Protein AF-A0A1A7WG17-F1 (afdb_monomer_lite)

Organism: NCBI:txid60296

Secondary structure (DSSP, 8-state):
--HHHHHTTTB-SSEETTTTEE--SHHHHHHHHHSHHHHHHHHHHHHHHHHTTS--SS----GGGSEEGGGTEE-SSHHHHHHHHTSHHHHHHHHHHT-S-------------------------------------------------TT-TTTEETTTTEE-SSHHHHHHHHTSHHHHHHHHHHHHHHHTTGGGSSS---

Radius of gyration: 30.62 Å; chains: 1; bounding box: 71×85×81 Å

Foldseek 3Di:
DDLCVVCVPCQDPQAHVLVRDGQPDPVSSVCQCPDPVNVVSSVVSSVVVVVVPDDDDDDDDQPPQQADPLVRDGHPDSVVSVCVCVDPVVVVSVVVVPPDDDDDDDDDDDDDDDDDDDDDDDDDDDDDDDDDDDDDDDDDDDDDPDDPPCVDLQAADPLVGDGDPGSVVSVCVCPDPVNVVSVVVVVVVVVVVVPPPDPDDD

Sequence (202 aa):
RSDEELLKGLLTDDYCHVCSSVLIFESHRLSHYGGKKHNQKVRMYLETARAEKTPKSQMMSSSKNRFCELCNMVFNSDVVAKSHYEGKVHAKHLRKQSRHPPAKDTEVHASSSLTQNPEKSGQKSTQESDEELQMHTTAASASTSSELNLKDPNKYCYLCTVSFTDPMTALQHYNGRKHQKKQARQELLNELGDDEQLDDSL

InterPro domains:
  IPR003604 Matrin/U1-C-like, C2H2-type zinc finger [SM00451] (11-45)
  IPR003604 Matrin/U1-C-like, C2H2-type zinc finger [SM00451] (63-97)
  IPR003604 Matrin/U1-C-like, C2H2-type zinc finger [SM00451] (152-186)
  IPR013087 Zinc finger C2H2-type [PF12874] (15-38)
  IPR013087 Zinc finger C2H2-type [PF12874] (67-90)
  IPR013087 Zinc finger C2H2-type [PF12874] (155-179)
  IPR036236 Zinc finger C2H2 superfamily [SSF57667] (5-46)
  IPR036236 Zinc finger C2H2 superfamily [SSF57667] (64-97)
  IPR036236 Zinc finger C2H2 superfamily [SSF57667] (141-190)
  IPR051868 Zinc finger protein 346 and matrin-type protein 4 [PTHR46144] (4-196)

Structure (mmCIF, N/CA/C/O backbone):
data_AF-A0A1A7WG17-F1
#
_entry.id   AF-A0A1A7WG17-F1
#
loop_
_atom_site.group_PDB
_atom_site.id
_atom_site.type_symbol
_atom_site.label_atom_id
_atom_site.label_alt_id
_atom_site.label_comp_id
_atom_site.label_asym_id
_atom_site.label_entity_id
_atom_site.label_seq_id
_atom_site.pdbx_PDB_ins_code
_atom_site.Cartn_x
_atom_site.Cartn_y
_atom_site.Cartn_z
_atom_site.occupancy
_atom_site.B_iso_or_equiv
_atom_site.auth_seq_id
_atom_site.auth_comp_id
_atom_site.auth_asym_id
_atom_site.auth_atom_id
_atom_site.pdbx_PDB_model_num
ATOM 1 N N . ARG A 1 1 ? -9.751 -5.437 30.543 1.00 60.19 1 ARG A N 1
ATOM 2 C CA . ARG A 1 1 ? -9.866 -6.298 29.343 1.00 60.19 1 ARG A CA 1
ATOM 3 C C . ARG A 1 1 ? -8.470 -6.776 29.004 1.00 60.19 1 ARG A C 1
ATOM 5 O O . ARG A 1 1 ? -7.582 -5.930 28.990 1.00 60.19 1 ARG A O 1
ATOM 12 N N . SER A 1 2 ? -8.274 -8.082 28.837 1.00 81.44 2 SER A N 1
ATOM 13 C CA . SER A 1 2 ? -6.976 -8.647 28.437 1.00 81.44 2 SER A CA 1
ATOM 14 C C . SER A 1 2 ? -6.725 -8.386 26.947 1.00 81.44 2 SER A C 1
ATOM 16 O O . SER A 1 2 ? -7.683 -8.213 26.192 1.00 81.44 2 SER A O 1
ATOM 18 N N . ASP A 1 3 ? -5.466 -8.388 26.509 1.00 82.25 3 ASP A N 1
ATOM 19 C CA . ASP A 1 3 ? -5.126 -8.311 25.078 1.00 82.25 3 ASP A CA 1
ATOM 20 C C . ASP A 1 3 ? -5.660 -9.525 24.299 1.00 82.25 3 ASP A C 1
ATOM 22 O O . ASP A 1 3 ? -6.017 -9.416 23.130 1.00 82.25 3 ASP A O 1
ATOM 26 N N . GLU A 1 4 ? -5.810 -10.664 24.972 1.00 81.88 4 GLU A N 1
ATOM 27 C CA . GLU A 1 4 ? -6.423 -11.875 24.421 1.00 81.88 4 GLU A CA 1
ATOM 28 C C . GLU A 1 4 ? -7.900 -11.654 24.039 1.00 81.88 4 GLU A C 1
ATOM 30 O O . GLU A 1 4 ? -8.344 -12.074 22.974 1.00 81.88 4 GLU A O 1
ATOM 35 N N . GLU A 1 5 ? -8.647 -10.887 24.844 1.00 84.94 5 GLU A N 1
ATOM 36 C CA . GLU A 1 5 ? -10.042 -10.500 24.564 1.00 84.94 5 GLU A CA 1
ATOM 37 C C . GLU A 1 5 ? -10.143 -9.557 23.349 1.00 84.94 5 GLU A C 1
ATOM 39 O O . GLU A 1 5 ? -11.177 -9.507 22.688 1.00 84.94 5 GLU A O 1
ATOM 44 N N . LEU A 1 6 ? -9.072 -8.810 23.053 1.00 84.12 6 LEU A N 1
ATOM 45 C CA . LEU A 1 6 ? -8.970 -7.928 21.887 1.00 84.12 6 LEU A CA 1
ATOM 46 C C . LEU A 1 6 ? -8.580 -8.662 20.599 1.00 84.12 6 LEU A C 1
ATOM 48 O O . LEU A 1 6 ? -8.910 -8.176 19.522 1.00 84.12 6 LEU A O 1
ATOM 52 N N . LEU A 1 7 ? -7.871 -9.789 20.698 1.00 87.00 7 LEU A N 1
ATOM 53 C CA . LEU A 1 7 ? -7.420 -10.587 19.549 1.00 87.00 7 LEU A CA 1
ATOM 54 C C . LEU A 1 7 ? -8.351 -11.763 19.226 1.00 87.00 7 LEU A C 1
ATOM 56 O O . LEU A 1 7 ? -8.302 -12.297 18.114 1.00 87.00 7 LEU A O 1
ATOM 60 N N . LYS A 1 8 ? -9.217 -12.155 20.167 1.00 85.75 8 LYS A N 1
ATOM 61 C CA . LYS A 1 8 ? -10.196 -13.231 19.993 1.00 85.75 8 LYS A CA 1
ATOM 62 C C . LYS A 1 8 ? -11.078 -12.985 18.763 1.00 85.75 8 LYS A C 1
ATOM 64 O O . LYS A 1 8 ? -11.759 -11.970 18.669 1.00 85.75 8 LYS A O 1
ATOM 69 N N . GLY A 1 9 ? -11.079 -13.941 17.833 1.00 86.06 9 GLY A N 1
ATOM 70 C CA . GLY A 1 9 ? -11.835 -13.859 16.578 1.00 86.06 9 GLY A CA 1
ATOM 71 C C . GLY A 1 9 ? -11.179 -13.021 15.472 1.00 86.06 9 GLY A C 1
ATOM 72 O O . GLY A 1 9 ? -11.725 -12.955 14.380 1.00 86.06 9 GLY A O 1
ATOM 73 N N . LEU A 1 10 ? -10.013 -12.406 15.711 1.00 90.94 10 LEU A N 1
ATOM 74 C CA . LEU A 1 10 ? -9.233 -11.719 14.668 1.00 90.94 10 LEU A CA 1
ATOM 75 C C . LEU A 1 10 ? -8.111 -12.586 14.084 1.00 90.94 10 LEU A C 1
ATOM 77 O O . LEU A 1 10 ? -7.592 -12.291 13.004 1.00 90.94 10 LEU A O 1
ATOM 81 N N . LEU A 1 11 ? -7.701 -13.614 14.820 1.00 93.94 11 LEU A N 1
ATOM 82 C CA . LEU A 1 11 ? -6.743 -14.631 14.410 1.00 93.94 11 LEU A CA 1
ATOM 83 C C . LEU A 1 11 ? -7.505 -15.963 14.418 1.00 93.94 11 LEU A C 1
ATOM 85 O O . LEU A 1 11 ? -7.816 -16.470 15.497 1.00 93.94 11 LEU A O 1
ATOM 89 N N . THR A 1 12 ? -7.875 -16.470 13.241 1.00 94.06 12 THR A N 1
ATOM 90 C CA . THR A 1 12 ? -8.598 -17.737 13.062 1.00 94.06 12 THR A CA 1
ATOM 91 C C . THR A 1 12 ? -7.764 -18.736 12.265 1.00 94.06 12 THR A C 1
ATOM 93 O O . THR A 1 12 ? -6.770 -18.398 11.624 1.00 94.06 12 THR A O 1
ATOM 96 N N . ASP A 1 13 ? -8.177 -19.997 12.295 1.00 93.25 13 ASP A N 1
ATOM 97 C CA . ASP A 1 13 ? -7.468 -21.100 11.649 1.00 93.25 13 ASP A CA 1
ATOM 98 C C . ASP A 1 13 ? -7.312 -20.955 10.125 1.00 93.25 13 ASP A C 1
ATOM 100 O O . ASP A 1 13 ? -6.380 -21.529 9.558 1.00 93.25 13 ASP A O 1
ATOM 104 N N . ASP A 1 14 ? -8.200 -20.185 9.499 1.00 94.56 14 ASP A N 1
ATOM 105 C CA . ASP A 1 14 ? -8.370 -19.969 8.062 1.00 94.56 14 ASP A CA 1
ATOM 106 C C . ASP A 1 14 ? -8.109 -18.513 7.620 1.00 94.56 14 ASP A C 1
ATOM 108 O O . ASP A 1 14 ? -7.869 -18.255 6.435 1.00 94.56 14 ASP A O 1
ATOM 112 N N . TYR A 1 15 ? -8.126 -17.543 8.543 1.00 95.81 15 TYR A N 1
ATOM 113 C CA . TYR A 1 15 ? -7.994 -16.124 8.217 1.00 95.81 15 TYR A CA 1
ATOM 114 C C . TYR A 1 15 ? -7.338 -15.293 9.331 1.00 95.81 15 TYR A C 1
ATOM 116 O O . TYR A 1 15 ? -7.596 -15.416 10.526 1.00 95.81 15 TYR A O 1
ATOM 124 N N . CYS A 1 16 ? -6.488 -14.348 8.937 1.00 96.38 16 CYS A N 1
ATOM 125 C CA . CYS A 1 16 ? -5.970 -13.325 9.836 1.00 96.38 16 CYS A CA 1
ATOM 126 C C . CYS A 1 16 ? -6.601 -11.973 9.501 1.00 96.38 16 CYS A C 1
ATOM 128 O O . CYS A 1 16 ? -6.183 -11.324 8.543 1.00 96.38 16 CYS A O 1
ATOM 130 N N . HIS A 1 17 ? -7.541 -11.499 10.321 1.00 95.25 17 HIS A N 1
ATOM 131 C CA . HIS A 1 17 ? -8.163 -10.179 10.164 1.00 95.25 17 HIS A CA 1
ATOM 132 C C . HIS A 1 17 ? -7.167 -9.034 10.382 1.00 95.25 17 HIS A C 1
ATOM 134 O O . HIS A 1 17 ? -7.212 -8.045 9.653 1.00 95.25 17 HIS A O 1
ATOM 140 N N . VAL A 1 18 ? -6.211 -9.190 11.309 1.00 94.12 18 VAL A N 1
ATOM 141 C CA . VAL A 1 18 ? -5.138 -8.200 11.537 1.00 94.12 18 VAL A CA 1
ATOM 142 C C . VAL A 1 18 ? -4.293 -8.007 10.274 1.00 94.12 18 VAL A C 1
ATOM 144 O O . VAL A 1 18 ? -3.984 -6.874 9.902 1.00 94.12 18 VAL A O 1
ATOM 147 N N . CYS A 1 19 ? -3.930 -9.086 9.577 1.00 94.50 19 CYS A N 1
ATOM 148 C CA . CYS A 1 19 ? -3.151 -9.023 8.337 1.00 94.50 19 CYS A CA 1
ATOM 149 C C . CYS A 1 19 ? -4.000 -8.867 7.068 1.00 94.50 19 CYS A C 1
ATOM 151 O O . CYS A 1 19 ? -3.455 -8.423 6.060 1.00 94.50 19 CYS A O 1
ATOM 153 N N . SER A 1 20 ? -5.302 -9.147 7.147 1.00 95.19 20 SER A N 1
ATOM 154 C CA . SER A 1 20 ? -6.234 -9.299 6.023 1.00 95.19 20 SER A CA 1
ATOM 155 C C . SER A 1 20 ? -5.762 -10.382 5.043 1.00 95.19 20 SER A C 1
ATOM 157 O O . SER A 1 20 ? -5.591 -10.137 3.851 1.00 95.19 20 SER A O 1
ATOM 159 N N . SER A 1 21 ? -5.452 -11.574 5.565 1.00 93.38 21 SER A N 1
ATOM 160 C CA . SER A 1 21 ? -4.787 -12.655 4.819 1.00 93.38 21 SER A CA 1
ATOM 161 C C . SER A 1 21 ? -5.460 -14.006 5.052 1.00 93.38 21 SER A C 1
ATOM 163 O O . SER A 1 21 ? -5.669 -14.386 6.201 1.00 93.38 21 SER A O 1
ATOM 165 N N . VAL A 1 22 ? -5.735 -14.741 3.971 1.00 96.00 22 VAL A N 1
ATOM 166 C CA . VAL A 1 22 ? -6.241 -16.125 4.015 1.00 96.00 22 VAL A CA 1
ATOM 167 C C . VAL A 1 22 ? -5.097 -17.087 4.345 1.00 96.00 22 VAL A C 1
ATOM 169 O O . VAL A 1 22 ? -4.010 -16.998 3.765 1.00 96.00 22 VAL A O 1
ATOM 172 N N . LEU A 1 23 ? -5.340 -18.013 5.269 1.00 95.75 23 LEU A N 1
ATOM 173 C CA . LEU A 1 23 ? -4.385 -19.000 5.764 1.00 95.75 23 LEU A CA 1
ATOM 174 C C . LEU A 1 23 ? -4.801 -20.393 5.273 1.00 95.75 23 LEU A C 1
ATOM 176 O O . LEU A 1 23 ? -5.514 -21.128 5.938 1.00 95.75 23 LEU A O 1
ATOM 180 N N . ILE A 1 24 ? -4.357 -20.733 4.060 1.00 91.88 24 ILE A N 1
ATOM 181 C CA . ILE A 1 24 ? -4.801 -21.932 3.322 1.00 91.88 24 ILE A CA 1
ATOM 182 C C . ILE A 1 24 ? -4.297 -23.247 3.952 1.00 91.88 24 ILE A C 1
ATOM 184 O O . ILE A 1 24 ? -4.957 -24.276 3.851 1.00 91.88 24 ILE A O 1
ATOM 188 N N . PHE A 1 25 ? -3.127 -23.225 4.600 1.00 94.50 25 PHE A N 1
ATOM 189 C CA . PHE A 1 25 ? -2.476 -24.408 5.168 1.00 94.50 25 PHE A CA 1
ATOM 190 C C . PHE A 1 25 ? -1.940 -24.124 6.570 1.00 94.50 25 PHE A C 1
ATOM 192 O O . PHE A 1 25 ? -1.481 -23.015 6.853 1.00 94.50 25 PHE A O 1
ATOM 199 N N . GLU A 1 26 ? -1.897 -25.151 7.420 1.00 94.56 26 GLU A N 1
ATOM 200 C CA . GLU A 1 26 ? -1.380 -25.045 8.787 1.00 94.56 26 GLU A CA 1
ATOM 201 C C . GLU A 1 26 ? 0.085 -24.576 8.844 1.00 94.56 26 GLU A C 1
ATOM 203 O O . GLU A 1 26 ? 0.428 -23.716 9.653 1.00 94.56 26 GLU A O 1
ATOM 208 N N . SER A 1 27 ? 0.945 -25.045 7.938 1.00 95.31 27 SER A N 1
ATOM 209 C CA . SER A 1 27 ? 2.338 -24.584 7.844 1.00 95.31 27 SER A CA 1
ATOM 210 C C . SER A 1 27 ? 2.440 -23.080 7.542 1.00 95.31 27 SER A C 1
ATOM 212 O O . SER A 1 27 ? 3.241 -22.371 8.157 1.00 95.31 27 SER A O 1
ATOM 214 N N . HIS A 1 28 ? 1.584 -22.566 6.651 1.00 92.94 28 HIS A N 1
ATOM 215 C CA . HIS A 1 28 ? 1.480 -21.134 6.365 1.00 92.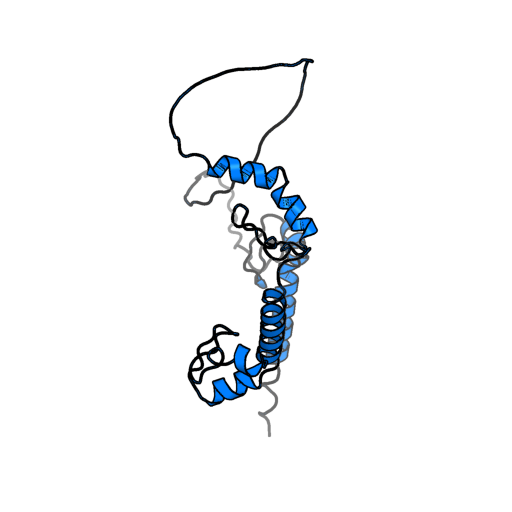94 28 HIS A CA 1
ATOM 216 C C . HIS A 1 28 ? 0.940 -20.367 7.581 1.00 92.94 28 HIS A C 1
ATOM 218 O O . HIS A 1 28 ? 1.516 -19.342 7.939 1.00 92.94 28 HIS A O 1
ATOM 224 N N . ARG A 1 29 ? -0.093 -20.878 8.262 1.00 96.31 29 ARG A N 1
ATOM 225 C CA . ARG A 1 29 ? -0.648 -20.304 9.502 1.00 96.31 29 ARG A CA 1
ATOM 226 C C . ARG A 1 29 ? 0.400 -20.172 10.609 1.00 96.31 29 ARG A C 1
ATOM 228 O O . ARG A 1 29 ? 0.570 -19.085 11.161 1.00 96.31 29 ARG A O 1
ATOM 235 N N . LEU A 1 30 ? 1.131 -21.246 10.905 1.00 95.56 30 LEU A N 1
ATOM 236 C CA . LEU A 1 30 ? 2.164 -21.269 11.946 1.00 95.56 30 LEU A CA 1
ATOM 237 C C . LEU A 1 30 ? 3.304 -20.289 11.625 1.00 95.56 30 LEU A C 1
ATOM 239 O O . LEU A 1 30 ? 3.688 -19.485 12.477 1.00 95.56 30 LEU A O 1
ATOM 243 N N . SER A 1 31 ? 3.784 -20.286 10.377 1.00 96.56 31 SER A N 1
ATOM 244 C CA . SER A 1 31 ? 4.797 -19.332 9.900 1.00 96.56 31 SER A CA 1
ATOM 245 C C . SER A 1 31 ? 4.298 -17.878 9.939 1.00 96.56 31 SER A C 1
ATOM 247 O O . SER A 1 31 ? 5.036 -16.967 10.324 1.00 96.56 31 SER A O 1
ATOM 249 N N . HIS A 1 32 ? 3.022 -17.647 9.612 1.00 97.12 32 HIS A N 1
ATOM 250 C CA . HIS A 1 32 ? 2.394 -16.330 9.666 1.00 97.12 32 HIS A CA 1
ATOM 251 C C . HIS A 1 32 ? 2.320 -15.802 11.104 1.00 97.12 32 HIS A C 1
ATOM 253 O O . HIS A 1 32 ? 2.818 -14.706 11.367 1.00 97.12 32 HIS A O 1
ATOM 259 N N . TYR A 1 33 ? 1.746 -16.565 12.040 1.00 96.06 33 TYR A N 1
ATOM 260 C CA . TYR A 1 33 ? 1.558 -16.125 13.428 1.00 96.06 33 TYR A CA 1
ATOM 261 C C . TYR A 1 33 ? 2.868 -16.050 14.226 1.00 96.06 33 TYR A C 1
ATOM 263 O O . TYR A 1 33 ? 3.061 -15.101 14.989 1.00 96.06 33 TYR A O 1
ATOM 271 N N . GLY A 1 34 ? 3.829 -16.944 13.971 1.00 94.94 34 GLY A N 1
ATOM 272 C CA . GLY A 1 34 ? 5.201 -16.808 14.482 1.00 94.94 34 GLY A CA 1
ATOM 273 C C . GLY A 1 34 ? 6.005 -15.672 13.824 1.00 94.94 34 GLY A C 1
ATOM 274 O O . GLY A 1 34 ? 7.070 -15.286 14.309 1.00 94.94 34 GLY A O 1
ATOM 275 N N . GLY A 1 35 ? 5.518 -15.104 12.718 1.00 96.25 35 GLY A N 1
ATOM 276 C CA . GLY A 1 35 ? 6.249 -14.143 11.902 1.00 96.25 35 GLY A CA 1
ATOM 277 C C . GLY A 1 35 ? 6.400 -12.761 12.548 1.00 96.25 35 GLY A C 1
ATOM 278 O O . GLY A 1 35 ? 5.429 -12.141 12.991 1.00 96.25 35 GLY A O 1
ATOM 279 N N . LYS A 1 36 ? 7.617 -12.197 12.505 1.00 96.38 36 LYS A N 1
ATOM 280 C CA . LYS A 1 36 ? 7.927 -10.844 13.029 1.00 96.38 36 LYS A CA 1
ATOM 281 C C . LYS A 1 36 ? 7.006 -9.748 12.460 1.00 96.38 36 LYS A C 1
ATOM 283 O O . LYS A 1 36 ? 6.622 -8.832 13.181 1.00 96.38 36 LYS A O 1
ATOM 288 N N . LYS A 1 37 ? 6.610 -9.863 11.182 1.00 95.31 37 LYS A N 1
ATOM 289 C CA . LYS A 1 37 ? 5.690 -8.927 10.502 1.00 95.31 37 LYS A CA 1
ATOM 290 C C . LYS A 1 37 ? 4.280 -8.948 11.108 1.00 95.31 37 LYS A C 1
ATOM 292 O O . LYS A 1 37 ? 3.726 -7.887 11.381 1.00 95.31 37 LYS A O 1
ATOM 297 N N . HIS A 1 38 ? 3.726 -10.140 11.342 1.00 96.88 38 HIS A N 1
ATOM 298 C CA . HIS A 1 38 ? 2.423 -10.307 11.988 1.00 96.88 38 HIS A CA 1
ATOM 299 C C . HIS A 1 38 ? 2.460 -9.758 13.419 1.00 96.88 38 HIS A C 1
ATOM 301 O O . HIS A 1 38 ? 1.636 -8.921 13.779 1.00 96.88 38 HIS A O 1
ATOM 307 N N . ASN A 1 39 ? 3.487 -10.130 14.190 1.00 95.50 39 ASN A N 1
ATOM 308 C CA . ASN A 1 39 ? 3.692 -9.657 15.560 1.00 95.50 39 ASN A CA 1
ATOM 309 C C . ASN A 1 39 ? 3.754 -8.119 15.653 1.00 95.50 39 ASN A C 1
ATOM 311 O O . ASN A 1 39 ? 3.107 -7.529 16.517 1.00 95.50 39 ASN A O 1
ATOM 315 N N . GLN A 1 40 ? 4.453 -7.442 14.733 1.00 96.19 40 GLN A N 1
ATOM 316 C CA . GLN A 1 40 ? 4.450 -5.974 14.680 1.00 96.19 40 GLN A CA 1
ATOM 317 C C . GLN A 1 40 ? 3.049 -5.402 14.394 1.00 96.19 40 GLN A C 1
ATOM 319 O O . GLN A 1 40 ? 2.649 -4.413 15.012 1.00 96.19 40 GLN A O 1
ATOM 324 N N . LYS A 1 41 ? 2.283 -6.024 13.488 1.00 94.06 41 LYS A N 1
ATOM 325 C CA . LYS A 1 41 ? 0.926 -5.573 13.136 1.00 94.06 41 LYS A CA 1
ATOM 326 C C . LYS A 1 41 ? -0.064 -5.779 14.292 1.00 94.06 41 LYS A C 1
ATOM 328 O O . LYS A 1 41 ? -0.870 -4.891 14.555 1.00 94.06 41 LYS A O 1
ATOM 333 N N . VAL A 1 42 ? 0.060 -6.881 15.039 1.00 94.75 42 VAL A N 1
ATOM 334 C CA . VAL A 1 42 ? -0.695 -7.151 16.279 1.00 94.75 42 VAL A CA 1
ATOM 335 C C . VAL A 1 42 ? -0.415 -6.099 17.353 1.00 94.75 42 VAL A C 1
ATOM 337 O O . VAL A 1 42 ? -1.358 -5.570 17.937 1.00 94.75 42 VAL A O 1
ATOM 340 N N . ARG A 1 43 ? 0.855 -5.727 17.579 1.00 94.19 43 ARG A N 1
ATOM 341 C CA . ARG A 1 43 ? 1.214 -4.671 18.549 1.00 94.19 43 ARG A CA 1
ATOM 342 C C . ARG A 1 43 ? 0.540 -3.338 18.211 1.00 94.19 43 ARG A C 1
ATOM 344 O O . ARG A 1 43 ? -0.068 -2.728 19.085 1.00 94.19 43 ARG A O 1
ATOM 351 N N . MET A 1 44 ? 0.574 -2.935 16.939 1.00 92.31 44 MET A N 1
ATOM 352 C CA . MET A 1 44 ? -0.055 -1.691 16.470 1.00 92.31 44 MET A CA 1
ATOM 353 C C . MET A 1 44 ? -1.588 -1.730 16.555 1.00 92.31 44 MET A C 1
ATOM 355 O O . MET A 1 44 ? -2.223 -0.722 16.876 1.00 92.31 44 MET A O 1
ATOM 359 N N . TYR A 1 45 ? -2.192 -2.897 16.311 1.00 92.00 45 TYR A N 1
ATOM 360 C CA . TYR A 1 45 ? -3.628 -3.100 16.491 1.00 92.00 45 TYR A CA 1
ATOM 361 C C . TYR A 1 45 ? -4.042 -2.939 17.962 1.00 92.00 45 TYR A C 1
ATOM 363 O O . TYR A 1 45 ? -4.958 -2.172 18.258 1.00 92.00 45 TYR A O 1
ATOM 371 N N . LEU A 1 46 ? -3.335 -3.597 18.890 1.00 90.44 46 LEU A N 1
ATOM 372 C CA . LEU A 1 46 ? -3.601 -3.505 20.330 1.00 90.44 46 LEU A CA 1
ATOM 373 C C . LEU A 1 46 ? -3.436 -2.079 20.869 1.00 90.44 46 LEU A C 1
ATOM 375 O O . LEU A 1 46 ? -4.267 -1.620 21.650 1.00 90.44 46 LEU A O 1
ATOM 379 N N . GLU A 1 47 ? -2.396 -1.363 20.441 1.00 89.12 47 GLU A N 1
ATOM 380 C CA . GLU A 1 47 ? -2.157 0.031 20.831 1.00 89.12 47 GLU A CA 1
ATOM 381 C C . GLU A 1 47 ? -3.309 0.949 20.387 1.00 89.12 47 GLU A C 1
ATOM 383 O O . GLU A 1 47 ? -3.861 1.700 21.196 1.00 89.12 47 GLU A O 1
ATOM 388 N N . THR A 1 48 ? -3.774 0.789 19.144 1.00 85.12 48 THR A N 1
ATOM 389 C CA . THR A 1 48 ? -4.940 1.517 18.614 1.00 85.12 48 THR A CA 1
ATOM 390 C C . THR A 1 48 ? -6.228 1.156 19.369 1.00 85.12 48 THR A C 1
ATOM 392 O O . THR A 1 48 ? -6.976 2.034 19.798 1.00 85.12 48 THR A O 1
ATOM 395 N N . ALA A 1 49 ? -6.467 -0.136 19.618 1.00 84.69 49 ALA A N 1
ATOM 396 C CA . ALA A 1 49 ? -7.652 -0.640 20.321 1.00 84.69 49 ALA A CA 1
ATOM 397 C C . ALA A 1 49 ? -7.702 -0.279 21.823 1.00 84.69 49 ALA A C 1
ATOM 399 O O . ALA A 1 49 ? -8.752 -0.429 22.465 1.00 84.69 49 ALA A O 1
ATOM 400 N N . ARG A 1 50 ? -6.579 0.181 22.392 1.00 82.81 50 ARG A N 1
ATOM 401 C CA . ARG A 1 50 ? -6.488 0.790 23.728 1.00 82.81 50 ARG A CA 1
ATOM 402 C C . ARG A 1 50 ? -6.761 2.298 23.675 1.00 82.81 50 ARG A C 1
ATOM 404 O O . ARG A 1 50 ? -7.495 2.792 24.529 1.00 82.81 50 ARG A O 1
ATOM 411 N N . ALA A 1 51 ? -6.243 3.005 22.667 1.00 73.44 51 ALA A N 1
ATOM 412 C CA . ALA A 1 51 ? -6.467 4.442 22.477 1.00 73.44 51 ALA A CA 1
ATOM 413 C C . ALA A 1 51 ? -7.949 4.800 22.240 1.00 73.44 51 ALA A C 1
ATOM 415 O O . ALA A 1 51 ? -8.438 5.774 22.801 1.00 73.44 51 ALA A O 1
ATOM 416 N N . GLU A 1 52 ? -8.696 3.972 21.502 1.00 66.94 52 GLU A N 1
ATOM 417 C CA . GLU A 1 52 ? -10.141 4.162 21.250 1.00 66.94 52 GLU A CA 1
ATOM 418 C C . GLU A 1 52 ? -11.032 4.025 22.511 1.00 66.94 52 GLU A C 1
ATOM 420 O O . GLU A 1 52 ? -12.236 4.272 22.449 1.00 66.94 52 GLU A O 1
ATOM 425 N N . LYS A 1 53 ? -10.478 3.607 23.663 1.00 61.56 53 LYS A N 1
ATOM 426 C CA . LYS A 1 53 ? -11.238 3.323 24.899 1.00 61.56 53 LYS A CA 1
ATOM 427 C C . LYS A 1 53 ? -11.080 4.366 26.005 1.00 61.56 53 LYS A C 1
ATOM 429 O O . LYS A 1 53 ? -11.710 4.213 27.052 1.00 61.56 53 LYS A O 1
ATOM 434 N N . THR A 1 54 ? -10.287 5.417 25.808 1.00 47.75 54 THR A N 1
ATOM 435 C CA . THR A 1 54 ? -10.293 6.554 26.736 1.00 47.75 54 THR A CA 1
ATOM 436 C C . THR A 1 54 ? -11.546 7.408 26.487 1.00 47.75 54 THR A C 1
ATOM 438 O O . THR A 1 54 ? -11.824 7.787 25.345 1.00 47.75 54 THR A O 1
ATOM 441 N N . PRO A 1 55 ? -12.360 7.714 27.517 1.00 46.28 55 PRO A N 1
ATOM 442 C CA . PRO A 1 55 ? -13.507 8.595 27.338 1.00 46.28 55 PRO A CA 1
ATOM 443 C C . PRO A 1 55 ? -13.014 9.994 26.955 1.00 46.28 55 PRO A C 1
ATOM 445 O O . PRO A 1 55 ? -12.091 10.530 27.566 1.00 46.28 55 PRO A O 1
ATOM 448 N N . LYS A 1 56 ? -13.636 10.577 25.925 1.00 47.47 56 LYS A N 1
ATOM 449 C CA . LYS A 1 56 ? -13.228 11.847 25.311 1.00 47.47 56 LYS A CA 1
ATOM 450 C C . LYS A 1 56 ? -13.210 13.001 26.320 1.00 47.47 56 LYS A C 1
ATOM 452 O O . LYS A 1 56 ? -14.216 13.678 26.508 1.00 47.47 56 LYS A O 1
ATOM 457 N N . SER A 1 57 ? -12.031 13.302 26.850 1.00 41.97 57 SER A N 1
ATOM 458 C CA . SER A 1 57 ? -11.678 14.635 27.327 1.00 41.97 57 SER A CA 1
ATOM 459 C C . SER A 1 57 ? -10.342 15.024 26.699 1.00 41.97 57 SER A C 1
ATOM 461 O O . SER A 1 57 ? -9.323 14.403 26.969 1.00 41.97 57 SER A O 1
ATOM 463 N N . GLN A 1 58 ? -10.385 16.026 25.817 1.00 46.34 58 GLN A N 1
ATOM 464 C CA . GLN A 1 58 ? -9.223 16.748 25.281 1.00 46.34 58 GLN A CA 1
ATOM 465 C C . GLN A 1 58 ? -8.115 15.919 24.585 1.00 46.34 58 GLN A C 1
ATOM 467 O O . GLN A 1 58 ? -7.009 15.814 25.094 1.00 46.34 58 GLN A O 1
ATOM 472 N N . MET A 1 59 ? -8.369 15.442 23.357 1.00 38.72 59 MET A N 1
ATOM 473 C CA . MET A 1 59 ? -7.541 15.748 22.163 1.00 38.72 59 MET A CA 1
ATOM 474 C C . MET A 1 59 ? -8.169 15.109 20.911 1.00 38.72 59 MET A C 1
ATOM 476 O O . MET A 1 59 ? -8.274 13.890 20.802 1.00 38.72 59 MET A O 1
ATOM 480 N N . MET A 1 60 ? -8.619 15.921 19.950 1.00 41.50 60 MET A N 1
ATOM 481 C CA . MET A 1 60 ? -9.332 15.417 18.769 1.00 41.50 60 MET A CA 1
ATOM 482 C C . MET A 1 60 ? -8.382 14.896 17.677 1.00 41.50 60 MET A C 1
ATOM 484 O O . MET A 1 60 ? -7.758 15.681 16.975 1.00 41.50 60 MET A O 1
ATOM 488 N N . SER A 1 61 ? -8.373 13.571 17.485 1.00 51.44 61 SER A N 1
ATOM 489 C CA . SER A 1 61 ? -8.340 12.883 16.177 1.00 51.44 61 SER A CA 1
ATOM 490 C C . SER A 1 61 ? -7.468 13.507 15.059 1.00 51.44 61 SER A C 1
ATOM 492 O O . SER A 1 61 ? -8.010 14.036 14.086 1.00 51.44 61 SER A O 1
ATOM 494 N N . SER A 1 62 ? -6.139 13.350 15.108 1.00 50.88 62 SER A N 1
ATOM 495 C CA . SER A 1 62 ? -5.250 13.787 14.005 1.00 50.88 62 SER A CA 1
ATOM 496 C C . SER A 1 62 ? -5.055 12.754 12.878 1.00 50.88 62 SER A C 1
ATOM 498 O O . SER A 1 62 ? -4.859 13.133 11.725 1.00 50.88 62 SER A O 1
ATOM 500 N N . SER A 1 63 ? -5.176 11.450 13.161 1.00 55.00 63 SER A N 1
ATOM 501 C CA . SER A 1 63 ? -4.739 10.379 12.241 1.00 55.00 63 SER A CA 1
ATOM 502 C C . SER A 1 63 ? -5.571 10.205 10.960 1.00 55.00 63 SER A C 1
ATOM 504 O O . SER A 1 63 ? -5.166 9.461 10.068 1.00 55.00 63 SER A O 1
ATOM 506 N N . LYS A 1 64 ? -6.729 10.871 10.840 1.00 60.44 64 LYS A N 1
ATOM 507 C CA . LYS A 1 64 ? -7.638 10.743 9.682 1.00 60.44 64 LYS A CA 1
ATOM 508 C C . LYS A 1 64 ? -7.191 11.540 8.451 1.00 60.44 64 LYS A C 1
ATOM 510 O O . LYS A 1 64 ? -7.749 11.353 7.378 1.00 60.44 64 LYS A O 1
ATOM 515 N N . ASN A 1 65 ? -6.179 12.399 8.577 1.00 69.12 65 ASN A N 1
ATOM 516 C CA . ASN A 1 65 ? -5.831 13.361 7.529 1.00 69.12 65 ASN A CA 1
ATOM 517 C C . ASN A 1 65 ? -4.758 12.873 6.534 1.00 69.12 65 ASN A C 1
ATOM 519 O O . ASN A 1 65 ? -4.446 13.592 5.590 1.00 69.12 65 ASN A O 1
ATOM 523 N N . ARG A 1 66 ? -4.177 11.677 6.695 1.00 85.38 66 ARG A N 1
ATOM 524 C CA . ARG A 1 66 ? -2.972 11.267 5.939 1.00 85.38 66 ARG A CA 1
ATOM 525 C C . ARG A 1 66 ? -3.173 10.969 4.445 1.00 85.38 66 ARG A C 1
ATOM 527 O O . ARG A 1 66 ? -2.174 10.827 3.747 1.00 85.38 66 ARG A O 1
ATOM 534 N N . PHE A 1 67 ? -4.402 10.897 3.941 1.00 89.88 67 PHE A N 1
ATOM 535 C CA . PHE A 1 67 ? -4.692 10.697 2.518 1.00 89.88 67 PHE A CA 1
ATOM 536 C C . PHE A 1 67 ? -5.872 11.559 2.076 1.00 89.88 67 PHE A C 1
ATOM 538 O O . PHE A 1 67 ? -6.886 11.595 2.766 1.00 89.88 67 PHE A O 1
ATOM 545 N N . CYS A 1 68 ? -5.726 12.233 0.936 1.00 89.19 68 CYS A N 1
ATOM 546 C CA . CYS A 1 68 ? -6.764 13.026 0.291 1.00 89.19 68 CYS A CA 1
ATOM 547 C C . CYS A 1 68 ? -7.225 12.333 -0.994 1.00 89.19 68 CYS A C 1
ATOM 549 O O . CYS A 1 68 ? -6.498 12.328 -1.989 1.00 89.19 68 CYS A O 1
ATOM 551 N N . GLU A 1 69 ? -8.455 11.821 -0.991 1.00 88.12 69 GLU A N 1
ATOM 552 C CA . GLU A 1 69 ? -9.091 11.182 -2.151 1.00 88.12 69 GLU A CA 1
ATOM 553 C C . GLU A 1 69 ? -9.284 12.163 -3.320 1.00 88.12 69 GLU A C 1
ATOM 555 O O . GLU A 1 69 ? -8.978 11.834 -4.463 1.00 88.12 69 GLU A O 1
ATOM 560 N N . LEU A 1 70 ? -9.687 13.411 -3.040 1.00 87.31 70 LEU A N 1
ATOM 561 C CA . LEU A 1 70 ? -9.994 14.427 -4.065 1.00 87.31 70 LEU A CA 1
ATOM 562 C C . LEU A 1 70 ? -8.786 14.856 -4.910 1.00 87.31 70 LEU A C 1
ATOM 564 O O . LEU A 1 70 ? -8.939 15.407 -6.004 1.00 87.31 70 LEU A O 1
ATOM 568 N N . CYS A 1 71 ? -7.579 14.641 -4.392 1.00 86.56 71 CYS A N 1
ATOM 569 C CA . CYS A 1 71 ? -6.324 14.918 -5.086 1.00 86.56 71 CYS A CA 1
ATOM 570 C C . CYS A 1 71 ? -5.466 13.658 -5.280 1.00 86.56 71 CYS A C 1
ATOM 572 O O . CYS A 1 71 ? -4.382 13.766 -5.842 1.00 86.56 71 CYS A O 1
ATOM 574 N N . ASN A 1 72 ? -5.928 12.494 -4.807 1.00 89.69 72 ASN A N 1
ATOM 575 C CA . ASN A 1 72 ? -5.181 11.238 -4.723 1.00 89.69 72 ASN A CA 1
ATOM 576 C C . ASN A 1 72 ? -3.755 11.398 -4.140 1.00 89.69 72 ASN A C 1
ATOM 578 O O . ASN A 1 72 ? -2.777 10.904 -4.701 1.00 89.69 72 ASN A O 1
ATOM 582 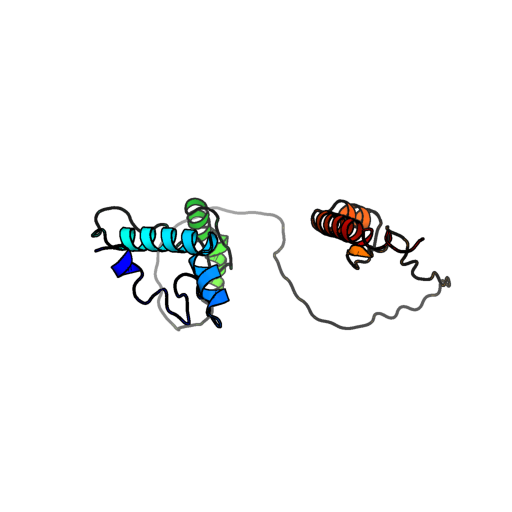N N . MET A 1 73 ? -3.618 12.132 -3.026 1.00 86.75 73 MET A N 1
ATOM 583 C CA . MET A 1 73 ? -2.316 12.444 -2.407 1.00 86.75 73 MET A CA 1
ATOM 584 C C . MET A 1 73 ? -2.199 11.928 -0.971 1.00 86.75 73 MET A C 1
ATOM 586 O O . MET A 1 73 ? -3.094 12.138 -0.154 1.00 86.75 73 MET A O 1
ATOM 590 N N . VAL A 1 74 ? -1.062 11.298 -0.657 1.00 89.50 74 VAL A N 1
ATOM 591 C CA . VAL A 1 74 ? -0.703 10.791 0.680 1.00 89.50 74 VAL A CA 1
ATOM 592 C C . VAL A 1 74 ? 0.313 11.727 1.340 1.00 89.50 74 VAL A C 1
ATOM 594 O O . VAL A 1 74 ? 1.286 12.141 0.709 1.00 89.50 74 VAL A O 1
ATOM 597 N N . PHE A 1 75 ? 0.126 12.025 2.626 1.00 91.06 75 PHE A N 1
ATOM 598 C CA . PHE A 1 75 ? 0.976 12.933 3.398 1.00 91.06 75 PHE A CA 1
ATOM 599 C C . PHE A 1 75 ? 1.799 12.187 4.444 1.00 91.06 75 PHE A C 1
ATOM 601 O O . PHE A 1 75 ? 1.304 11.307 5.148 1.00 91.06 75 PHE A O 1
ATOM 608 N N . ASN A 1 76 ? 3.065 12.587 4.599 1.00 83.06 76 ASN A N 1
ATOM 609 C CA . ASN A 1 76 ? 3.946 11.975 5.594 1.00 83.06 76 ASN A CA 1
ATOM 610 C C . ASN A 1 76 ? 3.713 12.509 7.026 1.00 83.06 76 ASN A C 1
ATOM 612 O O . ASN A 1 76 ? 4.135 11.883 7.997 1.00 83.06 76 ASN A O 1
ATOM 616 N N . SER A 1 77 ? 3.009 13.636 7.178 1.00 85.25 77 SER A N 1
ATOM 617 C CA . SER A 1 77 ? 2.736 14.316 8.452 1.00 85.25 77 SER A CA 1
ATOM 618 C C . SER A 1 77 ? 1.370 15.006 8.425 1.00 85.25 77 SER A C 1
ATOM 620 O O . SER A 1 77 ? 0.967 15.549 7.394 1.00 85.25 77 SER A O 1
ATOM 622 N N . ASP A 1 78 ? 0.691 15.041 9.572 1.00 83.50 78 ASP A N 1
ATOM 623 C CA . ASP A 1 78 ? -0.630 15.661 9.729 1.00 83.50 78 ASP A CA 1
ATOM 624 C C . ASP A 1 78 ? -0.579 17.188 9.537 1.00 83.50 78 ASP A C 1
ATOM 626 O O . ASP A 1 78 ? -1.553 17.792 9.091 1.00 83.50 78 ASP A O 1
ATOM 630 N N . VAL A 1 79 ? 0.571 17.821 9.807 1.00 88.12 79 VAL A N 1
ATOM 631 C CA . VAL A 1 79 ? 0.797 19.257 9.554 1.00 88.12 79 VAL A CA 1
ATOM 632 C C . VAL A 1 79 ? 0.792 19.544 8.049 1.00 88.12 79 VAL A C 1
ATOM 634 O O . VAL A 1 79 ? 0.149 20.487 7.590 1.00 88.12 79 VAL A O 1
ATOM 637 N N . VAL A 1 80 ? 1.453 18.682 7.267 1.00 86.69 80 VAL A N 1
ATOM 638 C CA . VAL A 1 80 ? 1.487 18.776 5.798 1.00 86.69 80 VAL A CA 1
ATOM 639 C C . VAL A 1 80 ? 0.102 18.491 5.215 1.00 86.69 80 VAL A C 1
ATOM 641 O O . VAL A 1 80 ? -0.334 19.182 4.299 1.00 86.69 80 VAL A O 1
ATOM 644 N N . ALA A 1 81 ? -0.623 17.526 5.788 1.00 92.25 81 ALA A N 1
ATOM 645 C CA . ALA A 1 81 ? -1.994 17.236 5.394 1.00 92.25 81 ALA A CA 1
ATOM 646 C C . ALA A 1 81 ? -2.941 18.427 5.614 1.00 92.25 81 ALA A C 1
ATOM 648 O O . ALA A 1 81 ? -3.681 18.786 4.702 1.00 92.25 81 ALA A O 1
ATOM 649 N N . LYS A 1 82 ? -2.906 19.078 6.786 1.00 89.62 82 LYS A N 1
ATOM 650 C CA . LYS A 1 82 ? -3.719 20.282 7.059 1.00 89.62 82 LYS A CA 1
ATOM 651 C C . LYS A 1 82 ? -3.434 21.396 6.049 1.00 89.62 82 LYS A C 1
ATOM 653 O O . LYS A 1 82 ? -4.359 21.877 5.400 1.00 89.62 82 LYS A O 1
ATOM 658 N N . SER A 1 83 ? -2.153 21.692 5.816 1.00 93.06 83 SER A N 1
ATOM 659 C CA . SER A 1 83 ? -1.725 22.670 4.805 1.00 93.06 83 SER A CA 1
ATOM 660 C C . SER A 1 83 ? -2.205 22.323 3.386 1.00 93.06 83 SER A C 1
ATOM 662 O O . SER A 1 83 ? -2.521 23.225 2.609 1.00 93.06 83 SER A O 1
ATOM 664 N N . HIS A 1 84 ? -2.316 21.034 3.043 1.00 93.44 84 HIS A N 1
ATOM 665 C CA . HIS A 1 84 ? -2.933 20.614 1.787 1.00 93.44 84 HIS A CA 1
ATOM 666 C C . HIS A 1 84 ? -4.438 20.920 1.736 1.00 93.44 84 HIS A C 1
ATOM 668 O O . HIS A 1 84 ? -4.879 21.542 0.769 1.00 93.44 84 HIS A O 1
ATOM 674 N N . TYR A 1 85 ? -5.212 20.495 2.742 1.00 92.94 85 TYR A N 1
ATOM 675 C CA . TYR A 1 85 ? -6.674 20.663 2.767 1.00 92.94 85 TYR A CA 1
ATOM 676 C C . TYR A 1 85 ? -7.106 22.133 2.757 1.00 92.94 85 TYR A C 1
ATOM 678 O O . TYR A 1 85 ? -8.057 22.500 2.069 1.00 92.94 85 TYR A O 1
ATOM 686 N N . GLU A 1 86 ? -6.362 22.984 3.460 1.00 91.94 86 GLU A N 1
ATOM 687 C CA . GLU A 1 86 ? -6.552 24.441 3.502 1.00 91.94 86 GLU A CA 1
ATOM 688 C C . GLU A 1 86 ? -5.973 25.147 2.250 1.00 91.94 86 GLU A C 1
ATOM 690 O O . GLU A 1 86 ? -6.125 26.355 2.058 1.00 91.94 86 GLU A O 1
ATOM 695 N N . GLY A 1 87 ? -5.301 24.398 1.368 1.00 91.50 87 GLY A N 1
ATOM 696 C CA . GLY A 1 87 ? -4.550 24.909 0.228 1.00 91.50 87 GLY A CA 1
ATOM 697 C C . GLY A 1 87 ? -5.377 25.184 -1.034 1.00 91.50 87 GLY A C 1
ATOM 698 O O . GLY A 1 87 ? -6.350 24.504 -1.367 1.00 91.50 87 GLY A O 1
ATOM 699 N N . LYS A 1 88 ? -4.902 26.148 -1.838 1.00 88.25 88 LYS A N 1
ATOM 700 C CA . LYS A 1 88 ? -5.528 26.573 -3.111 1.00 88.25 88 LYS A CA 1
ATOM 701 C C . LYS A 1 88 ? -5.729 25.428 -4.121 1.00 88.25 88 LYS A C 1
ATOM 703 O O . LYS A 1 88 ? -6.658 25.485 -4.923 1.00 88.25 88 LYS A O 1
ATOM 708 N N . VAL A 1 89 ? -4.876 24.399 -4.089 1.00 86.62 89 VAL A N 1
ATOM 709 C CA . VAL A 1 89 ? -4.971 23.215 -4.965 1.00 86.62 89 VAL A CA 1
ATOM 710 C C . VAL A 1 89 ? -6.180 22.355 -4.589 1.00 86.62 89 VAL A C 1
ATOM 712 O O . VAL A 1 89 ? -7.005 22.056 -5.452 1.00 86.62 89 VAL A O 1
ATOM 715 N N . HIS A 1 90 ? -6.333 22.035 -3.301 1.00 91.25 90 HIS A N 1
ATOM 716 C CA . HIS A 1 90 ? -7.466 21.263 -2.792 1.00 91.25 90 HIS A CA 1
ATOM 717 C C . HIS A 1 90 ? -8.790 22.006 -3.024 1.00 91.25 90 HIS A C 1
ATOM 719 O O . HIS A 1 90 ? -9.726 21.457 -3.605 1.00 91.25 90 HIS A O 1
ATOM 725 N N . ALA A 1 91 ? -8.826 23.308 -2.714 1.00 89.94 91 ALA A N 1
ATOM 726 C CA . ALA A 1 91 ? -9.985 24.162 -2.975 1.00 89.94 91 ALA A CA 1
ATOM 727 C C . ALA A 1 91 ? -10.386 24.222 -4.468 1.00 89.94 91 ALA A C 1
ATOM 729 O O . ALA A 1 91 ? -11.572 24.348 -4.785 1.00 89.94 91 ALA A O 1
ATOM 730 N N . LYS A 1 92 ? -9.426 24.114 -5.401 1.00 87.06 92 LYS A N 1
ATOM 731 C CA . LYS A 1 92 ? -9.701 24.049 -6.848 1.00 87.06 92 LYS A CA 1
ATOM 732 C C . LYS A 1 92 ? -10.301 22.699 -7.259 1.00 87.06 92 LYS A C 1
ATOM 734 O O . LYS A 1 92 ? -11.216 22.686 -8.080 1.00 87.06 92 LYS A O 1
ATOM 739 N N . HIS A 1 93 ? -9.823 21.590 -6.690 1.00 83.12 93 HIS A N 1
ATOM 740 C CA . HIS A 1 93 ? -10.380 20.253 -6.938 1.00 83.12 93 HIS A CA 1
ATOM 741 C C . HIS A 1 93 ? -11.817 20.147 -6.413 1.00 83.12 93 HIS A C 1
ATOM 743 O O . HIS A 1 93 ? -12.710 19.755 -7.164 1.00 83.12 93 HIS A O 1
ATOM 749 N N . LEU A 1 94 ? -12.063 20.623 -5.188 1.00 84.50 94 LEU A N 1
ATOM 750 C CA . LEU A 1 94 ? -13.393 20.655 -4.575 1.00 84.50 94 LEU A CA 1
ATOM 751 C C . LEU A 1 94 ? -14.406 21.417 -5.455 1.00 84.50 94 LEU A C 1
ATOM 753 O O . LEU A 1 94 ? -15.462 20.892 -5.797 1.00 84.50 94 LEU A O 1
ATOM 757 N N . ARG A 1 95 ? -14.038 22.614 -5.942 1.00 81.69 95 ARG A N 1
ATOM 758 C CA . ARG A 1 95 ? -14.871 23.415 -6.867 1.00 81.69 95 ARG A CA 1
ATOM 759 C C . ARG A 1 95 ? -15.080 22.775 -8.248 1.00 81.69 95 ARG A C 1
ATOM 761 O O . ARG A 1 95 ? -16.045 23.130 -8.924 1.00 81.69 95 ARG A O 1
ATOM 768 N N . LYS A 1 96 ? -14.193 21.876 -8.697 1.00 74.06 96 LYS A N 1
ATOM 769 C CA . LYS A 1 96 ? -14.351 21.131 -9.962 1.00 74.06 96 LYS A CA 1
ATOM 770 C C . LYS A 1 96 ? -15.347 19.974 -9.805 1.00 74.06 96 LYS A C 1
ATOM 772 O O . LYS A 1 96 ? -16.083 19.695 -10.746 1.00 74.06 96 LYS A O 1
ATOM 777 N N . GLN A 1 97 ? -15.401 19.352 -8.626 1.00 64.62 97 GLN A N 1
ATOM 778 C CA . GLN A 1 97 ? -16.285 18.220 -8.334 1.00 64.62 97 GLN A CA 1
ATOM 779 C C . GLN A 1 97 ? -17.755 18.635 -8.136 1.00 64.62 97 GLN A C 1
ATOM 781 O O . GLN A 1 97 ? -18.652 17.889 -8.514 1.00 64.62 97 GLN A O 1
ATOM 786 N N . SER A 1 98 ? -18.031 19.846 -7.637 1.00 57.59 98 SER A N 1
ATOM 787 C CA . SER A 1 98 ? -19.400 20.367 -7.429 1.00 57.59 98 SER A CA 1
ATOM 788 C C . SER A 1 98 ? -20.157 20.770 -8.712 1.00 57.59 98 SER A C 1
ATOM 790 O O . SER A 1 98 ? -21.083 21.578 -8.655 1.00 57.59 98 SER A O 1
ATOM 792 N N . ARG A 1 99 ? -19.784 20.258 -9.893 1.00 47.97 99 ARG A N 1
ATOM 793 C CA . ARG A 1 99 ? -20.441 20.568 -11.179 1.00 47.97 99 ARG A CA 1
ATOM 794 C C . ARG A 1 99 ? -21.629 19.637 -11.466 1.00 47.97 99 ARG A C 1
ATOM 796 O O . ARG A 1 99 ? -21.689 19.002 -12.512 1.00 47.97 99 ARG A O 1
ATOM 803 N N . HIS A 1 100 ? -22.605 19.628 -10.561 1.00 40.72 100 HIS A N 1
ATOM 804 C CA . HIS A 1 100 ? -23.967 19.160 -10.836 1.00 40.72 100 HIS A CA 1
ATOM 805 C C . HIS A 1 100 ? -24.959 20.217 -10.317 1.00 40.72 100 HIS A C 1
ATOM 807 O O . HIS A 1 100 ? -24.780 20.685 -9.191 1.00 40.72 100 HIS A O 1
ATOM 813 N N . PRO A 1 101 ? -25.954 20.660 -11.108 1.00 47.03 101 PRO A N 1
ATOM 814 C CA . PRO A 1 101 ? -26.781 21.805 -10.739 1.00 47.03 101 PRO A CA 1
ATOM 815 C C . PRO A 1 101 ? -27.980 21.409 -9.865 1.00 47.03 101 PRO A C 1
ATOM 817 O O . PRO A 1 101 ? -28.714 20.482 -10.207 1.00 47.03 101 PRO A O 1
ATOM 820 N N . PRO A 1 102 ? -28.268 22.194 -8.819 1.00 35.97 102 PRO A N 1
ATOM 821 C CA . PRO A 1 102 ? -29.627 22.524 -8.423 1.00 35.97 102 PRO A CA 1
ATOM 822 C C . PRO A 1 102 ? -29.971 23.968 -8.833 1.00 35.97 102 PRO A C 1
ATOM 824 O O . PRO A 1 102 ? -29.099 24.808 -9.057 1.00 35.97 102 PRO A O 1
ATOM 827 N N . ALA A 1 103 ? -31.264 24.232 -8.994 1.00 37.50 103 ALA A N 1
ATOM 828 C CA . ALA A 1 103 ? -31.795 25.501 -9.484 1.00 37.50 103 ALA A CA 1
ATOM 829 C C . ALA A 1 103 ? -31.745 26.635 -8.428 1.00 37.50 103 ALA A C 1
ATOM 831 O O . ALA A 1 103 ? -31.682 26.339 -7.242 1.00 37.50 103 ALA A O 1
ATOM 832 N N . LYS A 1 104 ? -31.805 27.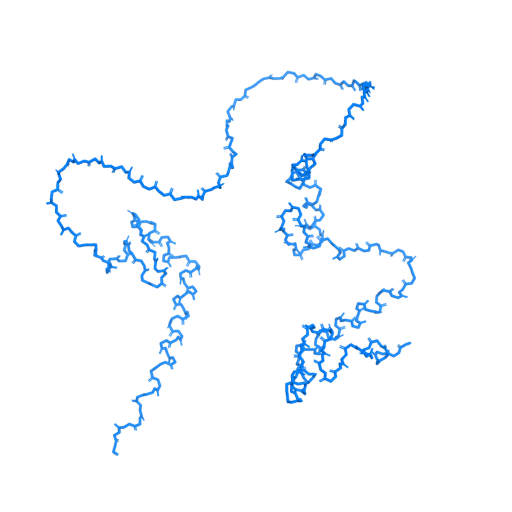896 -8.907 1.00 38.00 104 LYS A N 1
ATOM 833 C CA . LYS A 1 104 ? -32.709 29.000 -8.473 1.00 38.00 104 LYS A CA 1
ATOM 834 C C . LYS A 1 104 ? -33.032 29.141 -6.961 1.00 38.00 104 LYS A C 1
ATOM 836 O O . LYS A 1 104 ? -33.473 28.181 -6.348 1.00 38.00 104 LYS A O 1
ATOM 841 N N . ASP A 1 105 ? -32.965 30.297 -6.289 1.00 34.28 105 ASP A N 1
ATOM 842 C CA . ASP A 1 105 ? -32.945 31.725 -6.678 1.00 34.28 105 ASP A CA 1
ATOM 843 C C . ASP A 1 105 ? -32.343 32.595 -5.530 1.00 34.28 105 ASP A C 1
ATOM 845 O O . ASP A 1 105 ? -32.158 32.107 -4.417 1.00 34.28 105 ASP A O 1
ATOM 849 N N . THR A 1 106 ? -32.212 33.913 -5.757 1.00 34.06 106 THR A N 1
ATOM 850 C CA . THR A 1 106 ? -32.189 35.014 -4.746 1.00 34.06 106 THR A CA 1
ATOM 851 C C . THR A 1 106 ? -30.851 35.429 -4.094 1.00 34.06 106 THR A C 1
ATOM 853 O O . THR A 1 106 ? -30.494 35.009 -3.000 1.00 34.06 106 THR A O 1
ATOM 856 N N . GLU A 1 107 ? -30.139 36.331 -4.781 1.00 34.12 107 GLU A N 1
ATOM 857 C CA . GLU A 1 107 ? -29.837 37.723 -4.365 1.00 34.12 107 GLU A CA 1
ATOM 858 C C . GLU A 1 107 ? -29.728 38.102 -2.859 1.00 34.12 107 GLU A C 1
ATOM 860 O O . GLU A 1 107 ? -30.657 37.886 -2.086 1.00 34.12 107 GLU A O 1
ATOM 865 N N . VAL A 1 108 ? -28.663 38.853 -2.505 1.00 34.22 108 VAL A N 1
ATOM 866 C CA . VAL A 1 108 ? -28.672 40.239 -1.935 1.00 34.22 108 VAL A CA 1
ATOM 867 C C . VAL A 1 108 ? -27.469 40.527 -0.994 1.00 34.22 108 VAL A C 1
ATOM 869 O O . VAL A 1 108 ? -27.481 40.133 0.163 1.00 34.22 108 VAL A O 1
ATOM 872 N N . HIS A 1 109 ? -26.514 41.338 -1.496 1.00 39.53 109 HIS A N 1
ATOM 873 C CA . HIS A 1 109 ? -25.680 42.363 -0.805 1.00 39.53 109 HIS A CA 1
ATOM 874 C C . HIS A 1 109 ? -24.747 41.949 0.384 1.00 39.53 109 HIS A C 1
ATOM 876 O O . HIS A 1 109 ? -24.941 40.939 1.039 1.00 39.53 109 HIS A O 1
ATOM 882 N N . ALA A 1 110 ? -23.664 42.672 0.730 1.00 30.06 110 ALA A N 1
ATOM 883 C CA . ALA A 1 110 ? -23.206 44.017 0.340 1.00 30.06 110 ALA A CA 1
ATOM 884 C C . ALA A 1 110 ? -21.655 44.154 0.326 1.00 30.06 110 ALA A C 1
ATOM 886 O O . ALA A 1 110 ? -21.005 43.491 1.123 1.00 30.06 110 ALA A O 1
ATOM 887 N N . SER A 1 111 ? -21.131 45.083 -0.502 1.00 37.25 111 SER A N 1
ATOM 888 C CA . SER A 1 111 ? -20.031 46.066 -0.250 1.00 37.25 111 SER A CA 1
ATOM 889 C C . SER A 1 111 ? -18.682 45.626 0.388 1.00 37.25 111 SER A C 1
ATOM 891 O O . SER A 1 111 ? -18.666 44.865 1.339 1.00 37.25 111 SER A O 1
ATOM 893 N N . SER A 1 112 ? -17.477 46.144 0.089 1.00 32.75 112 SER A N 1
ATOM 894 C CA . SER A 1 112 ? -16.883 47.136 -0.851 1.00 32.75 112 SER A CA 1
ATOM 895 C C . SER A 1 112 ? -15.335 47.101 -0.627 1.00 32.75 112 SER A C 1
ATOM 897 O O . SER A 1 112 ? -14.916 46.595 0.409 1.00 32.75 112 SER A O 1
ATOM 899 N N . SER A 1 113 ? -14.392 47.610 -1.441 1.00 35.22 113 SER A N 1
ATOM 900 C CA . SER A 1 113 ? -14.388 48.287 -2.756 1.00 35.22 113 SER A CA 1
ATOM 901 C C . SER A 1 113 ? -12.969 48.261 -3.397 1.00 35.22 113 SER A C 1
ATOM 903 O O . SER A 1 113 ? -12.017 47.854 -2.746 1.00 35.22 113 SER A O 1
ATOM 905 N N . LEU A 1 114 ? -12.872 48.718 -4.660 1.00 32.16 114 LEU A N 1
ATOM 906 C CA . LEU A 1 114 ? -11.794 49.474 -5.368 1.00 32.16 114 LEU A CA 1
ATOM 907 C C . LEU A 1 114 ? -10.347 49.462 -4.781 1.00 32.16 114 LEU A C 1
ATOM 909 O O . LEU A 1 114 ? -10.161 49.799 -3.620 1.00 32.16 114 LEU A O 1
ATOM 913 N N . THR A 1 115 ? -9.269 49.215 -5.552 1.00 29.22 115 THR A N 1
ATOM 914 C CA . THR A 1 115 ? -8.865 49.971 -6.768 1.00 29.22 115 THR A CA 1
ATOM 915 C C . THR A 1 115 ? -8.057 49.190 -7.845 1.00 29.22 115 THR A C 1
ATOM 917 O O . THR A 1 115 ? -7.195 48.375 -7.551 1.00 29.22 115 THR A O 1
ATOM 920 N N . GLN A 1 116 ? -8.342 49.514 -9.118 1.00 31.06 116 GLN A N 1
ATOM 921 C CA . GLN A 1 116 ? -7.457 49.700 -10.302 1.00 31.06 116 GLN A CA 1
ATOM 922 C C . GLN A 1 116 ? -6.174 48.833 -10.538 1.00 31.06 116 GLN A C 1
ATOM 924 O O . GLN A 1 116 ? -5.127 49.084 -9.959 1.00 31.06 116 GLN A O 1
ATOM 929 N N . ASN A 1 117 ? -6.288 47.879 -11.489 1.00 36.06 117 ASN A N 1
ATOM 930 C CA . ASN A 1 117 ? -5.510 47.601 -12.744 1.00 36.06 117 ASN A CA 1
ATOM 931 C C . ASN A 1 117 ? -4.179 48.373 -13.064 1.00 36.06 117 ASN A C 1
ATOM 933 O O . ASN A 1 117 ? -4.035 49.478 -12.548 1.00 36.06 117 ASN A O 1
ATOM 937 N N . PRO A 1 118 ? -3.309 47.957 -14.044 1.00 46.25 118 PRO A N 1
ATOM 938 C CA . PRO A 1 118 ? -3.394 46.798 -14.972 1.00 46.25 118 PRO A CA 1
ATOM 939 C C . PRO A 1 118 ? -2.066 46.052 -15.375 1.00 46.25 118 PRO A C 1
ATOM 941 O O . PRO A 1 118 ? -0.968 46.476 -15.046 1.00 46.25 118 PRO A O 1
ATOM 944 N N . GLU A 1 119 ? -2.209 45.000 -16.212 1.00 28.95 119 GLU A N 1
ATOM 945 C CA . GLU A 1 119 ? -1.190 44.318 -17.074 1.00 28.95 119 GLU A CA 1
ATOM 946 C C . GLU A 1 119 ? -0.016 43.548 -16.383 1.00 28.95 119 GLU A C 1
ATOM 948 O O . GLU A 1 119 ? 0.355 43.841 -15.258 1.00 28.95 119 GLU A O 1
ATOM 953 N N . LYS A 1 120 ? 0.636 42.510 -16.953 1.00 33.75 120 LYS A N 1
ATOM 954 C CA . LYS A 1 120 ? 0.545 41.828 -18.268 1.00 33.75 120 LYS A CA 1
ATOM 955 C C . LYS A 1 120 ? 1.119 40.394 -18.192 1.00 33.75 120 LYS A C 1
ATOM 957 O O . LYS A 1 120 ? 2.101 40.194 -17.494 1.00 33.75 120 LYS A O 1
ATOM 962 N N . SER A 1 121 ? 0.627 39.482 -19.046 1.00 32.50 121 SER A N 1
ATOM 963 C CA . SER A 1 121 ? 1.272 38.209 -19.470 1.00 32.50 121 SER A CA 1
ATOM 964 C C . SER A 1 121 ? 1.536 37.121 -18.395 1.00 32.50 121 SER A C 1
ATOM 966 O O . SER A 1 121 ? 2.078 37.389 -17.336 1.00 32.50 121 SER A O 1
ATOM 968 N N . GLY A 1 122 ? 1.239 35.833 -18.598 1.00 29.31 122 GLY A N 1
ATOM 969 C CA . GLY A 1 122 ? 0.539 35.183 -19.706 1.00 29.31 122 GLY A CA 1
ATOM 970 C C . GLY A 1 122 ? 0.441 33.659 -19.499 1.00 29.31 122 GLY A C 1
ATOM 971 O O . GLY A 1 122 ? 1.394 33.042 -19.052 1.00 29.31 122 GLY A O 1
ATOM 972 N N . GLN A 1 123 ? -0.717 33.085 -19.856 1.00 38.25 123 GLN A N 1
ATOM 973 C CA . GLN A 1 123 ? -0.938 31.690 -20.302 1.00 38.25 123 GLN A CA 1
ATOM 974 C C . GLN A 1 123 ? -0.540 30.539 -19.334 1.00 38.25 123 GLN A C 1
ATOM 976 O O . GLN A 1 123 ? 0.616 30.248 -19.073 1.00 38.25 123 GLN A O 1
ATOM 981 N N . LYS A 1 124 ? -1.531 29.882 -18.709 1.00 30.64 124 LYS A N 1
ATOM 982 C CA . LYS A 1 124 ? -2.208 28.648 -19.197 1.00 30.64 124 LYS A CA 1
ATOM 983 C C . LYS A 1 124 ? -1.321 27.392 -19.021 1.00 30.64 124 LYS A C 1
ATOM 985 O O . LYS A 1 124 ? -0.457 27.118 -19.833 1.00 30.64 124 LYS A O 1
ATOM 990 N N . SER A 1 125 ? -1.435 26.646 -17.920 1.00 31.81 125 SER A N 1
ATOM 991 C CA . SER A 1 125 ? -2.506 25.665 -17.627 1.00 31.81 125 SER A CA 1
ATOM 992 C C . SER A 1 125 ? -2.536 24.433 -18.551 1.00 31.81 125 SER A C 1
ATOM 994 O O . SER A 1 125 ? -3.239 24.449 -19.553 1.00 31.81 125 SER A O 1
ATOM 996 N N . THR A 1 126 ? -1.864 23.371 -18.092 1.00 29.14 126 THR A N 1
ATOM 997 C CA . THR A 1 126 ? -2.382 21.993 -17.892 1.00 29.14 126 THR A CA 1
ATOM 998 C C . THR A 1 126 ? -3.015 21.193 -19.054 1.00 29.14 126 THR A C 1
ATOM 1000 O O . THR A 1 126 ? -3.898 21.674 -19.752 1.00 29.14 126 THR A O 1
ATOM 1003 N N . GLN A 1 127 ? -2.695 19.892 -19.024 1.00 32.31 127 GLN A N 1
ATOM 1004 C CA . GLN A 1 127 ? -3.370 18.694 -19.568 1.00 32.31 127 GLN A CA 1
ATOM 1005 C C . GLN A 1 127 ? -2.704 18.016 -20.784 1.00 32.31 127 GLN A C 1
ATOM 1007 O O . GLN A 1 127 ? -2.402 18.717 -21.739 1.00 32.31 127 GLN A O 1
ATOM 1012 N N . GLU A 1 128 ? -2.219 16.754 -20.766 1.00 41.75 128 GLU A N 1
ATOM 1013 C CA . GLU A 1 128 ? -2.754 15.387 -20.445 1.00 41.75 128 GLU A CA 1
ATOM 1014 C C . GLU A 1 128 ? -3.887 14.865 -21.363 1.00 41.75 128 GLU A C 1
ATOM 1016 O O . GLU A 1 128 ? -5.060 15.106 -21.099 1.00 41.75 128 GLU A O 1
ATOM 1021 N N . SER A 1 129 ? -3.473 14.121 -22.404 1.00 31.80 129 SER A N 1
ATOM 1022 C CA . SER A 1 129 ? -4.132 13.058 -23.208 1.00 31.80 129 SER A CA 1
ATOM 1023 C C . SER A 1 129 ? -3.045 12.566 -24.200 1.00 31.80 129 SER A C 1
ATOM 1025 O O . SER A 1 129 ? -2.315 13.414 -24.711 1.00 31.80 129 SER A O 1
ATOM 1027 N N . ASP A 1 130 ? -2.692 11.291 -24.387 1.00 35.72 130 ASP A N 1
ATOM 1028 C CA . ASP A 1 130 ? -3.480 10.084 -24.713 1.00 35.72 130 ASP A CA 1
ATOM 1029 C C . ASP A 1 130 ? -4.080 10.102 -26.141 1.00 35.72 130 ASP A C 1
ATOM 1031 O O . ASP A 1 130 ? -4.325 11.187 -26.668 1.00 35.72 130 ASP A O 1
ATOM 1035 N N . GLU A 1 131 ? -4.298 8.909 -26.715 1.00 35.09 131 GLU A N 1
ATOM 1036 C CA . GLU A 1 131 ? -4.766 8.566 -28.085 1.00 35.09 131 GLU A CA 1
ATOM 1037 C C . GLU A 1 131 ? -3.763 8.455 -29.266 1.00 35.09 131 GLU A C 1
ATOM 1039 O O . GLU A 1 131 ? -2.698 9.076 -29.323 1.00 35.09 131 GLU A O 1
ATOM 1044 N N . GLU A 1 132 ? -4.140 7.572 -30.203 1.00 38.09 132 GLU A N 1
ATOM 1045 C CA . GLU A 1 132 ? -3.363 7.036 -31.334 1.00 38.09 132 GLU A CA 1
ATOM 1046 C C . GLU A 1 132 ? -3.465 7.844 -32.663 1.00 38.09 132 GLU A C 1
ATOM 1048 O O . GLU A 1 132 ? -4.121 8.875 -32.761 1.00 38.09 132 GLU A O 1
ATOM 1053 N N . LEU A 1 133 ? -2.869 7.264 -33.721 1.00 32.53 133 LEU A N 1
ATOM 1054 C CA . LEU A 1 133 ? -3.103 7.465 -35.165 1.00 32.53 133 LEU A CA 1
ATOM 1055 C C . LEU A 1 133 ? -2.351 8.583 -35.932 1.00 32.53 133 LEU A C 1
ATOM 1057 O O . LEU A 1 133 ? -2.767 9.727 -36.047 1.00 32.53 133 LEU A O 1
ATOM 1061 N N . GLN A 1 134 ? -1.346 8.093 -36.673 1.00 33.34 134 GLN A N 1
ATOM 1062 C CA . GLN A 1 134 ? -1.312 8.092 -38.149 1.00 33.34 134 GLN A CA 1
ATOM 1063 C C . GLN A 1 134 ? -0.825 9.342 -38.929 1.00 33.34 134 GLN A C 1
ATOM 1065 O O . GLN A 1 134 ? -1.392 10.422 -38.894 1.00 33.34 134 GLN A O 1
ATOM 1070 N N . MET A 1 135 ? 0.189 9.075 -39.769 1.00 34.09 135 MET A N 1
ATOM 1071 C CA . MET A 1 135 ? 0.595 9.759 -41.013 1.00 34.09 135 MET A CA 1
ATOM 1072 C C . MET A 1 135 ? 0.784 11.287 -41.038 1.00 34.09 135 MET A C 1
ATOM 1074 O O . MET A 1 135 ? -0.158 12.066 -41.118 1.00 34.09 135 MET A O 1
ATOM 1078 N N . HIS A 1 136 ? 2.025 11.685 -41.332 1.00 30.02 136 HIS A N 1
ATOM 1079 C CA . HIS A 1 136 ? 2.263 12.691 -42.370 1.00 30.02 136 HIS A CA 1
ATOM 1080 C C . HIS A 1 136 ? 3.250 12.150 -43.410 1.00 30.02 136 HIS A C 1
ATOM 1082 O O . HIS A 1 136 ? 4.409 11.859 -43.125 1.00 30.02 136 HIS A O 1
ATOM 1088 N N . THR A 1 137 ? 2.772 12.000 -44.643 1.00 39.00 137 THR A N 1
ATOM 1089 C CA . THR A 1 137 ? 3.603 11.720 -45.814 1.00 39.00 137 THR A CA 1
ATOM 1090 C C . THR A 1 137 ? 4.159 13.026 -46.368 1.00 39.00 137 THR A C 1
ATOM 1092 O O . THR A 1 137 ? 3.409 13.817 -46.938 1.00 39.00 137 THR A O 1
ATOM 1095 N N . THR A 1 138 ? 5.472 13.219 -46.294 1.00 33.97 138 THR A N 1
ATOM 1096 C CA . THR A 1 138 ? 6.182 14.220 -47.106 1.00 33.97 138 THR A CA 1
ATOM 1097 C C . THR A 1 138 ? 7.361 13.553 -47.798 1.00 33.97 138 THR A C 1
ATOM 1099 O O . THR A 1 138 ? 8.425 13.369 -47.212 1.00 33.97 138 THR A O 1
ATOM 1102 N N . ALA A 1 139 ? 7.153 13.158 -49.054 1.00 42.88 139 ALA A N 1
ATOM 1103 C CA . ALA A 1 139 ? 8.197 12.597 -49.897 1.00 42.88 139 ALA A CA 1
ATOM 1104 C C . ALA A 1 139 ? 9.042 13.724 -50.515 1.00 42.88 139 ALA A C 1
ATOM 1106 O O . ALA A 1 139 ? 8.557 14.457 -51.373 1.00 42.88 139 ALA A O 1
ATOM 1107 N N . ALA A 1 140 ? 10.306 13.834 -50.097 1.00 35.16 140 ALA A N 1
ATOM 1108 C CA . ALA A 1 140 ? 11.343 14.606 -50.787 1.00 35.16 140 ALA A CA 1
ATOM 1109 C C . ALA A 1 140 ? 12.750 14.064 -50.453 1.00 35.16 140 ALA A C 1
ATOM 1111 O O . ALA A 1 140 ? 13.535 14.686 -49.748 1.00 35.16 140 ALA A O 1
ATOM 1112 N N . SER A 1 141 ? 13.023 12.860 -50.956 1.00 45.19 141 SER A N 1
ATOM 1113 C CA . SER A 1 141 ? 14.331 12.336 -51.378 1.00 45.19 141 SER A CA 1
ATOM 1114 C C . SER A 1 141 ? 15.621 12.858 -50.715 1.00 45.19 141 SER A C 1
ATOM 1116 O O . SER A 1 141 ? 16.240 13.804 -51.197 1.00 45.19 141 SER A O 1
ATOM 1118 N N . ALA A 1 142 ? 16.152 12.080 -49.769 1.00 38.19 142 ALA A N 1
ATOM 1119 C CA . ALA A 1 142 ? 17.597 11.875 -49.635 1.00 38.19 142 ALA A CA 1
ATOM 1120 C C . ALA A 1 142 ? 17.860 10.418 -49.219 1.00 38.19 142 ALA A C 1
ATOM 1122 O O . ALA A 1 142 ? 17.580 10.017 -48.092 1.00 38.19 142 ALA A O 1
ATOM 1123 N N . SER A 1 143 ? 18.349 9.603 -50.154 1.00 49.16 143 SER A N 1
ATOM 1124 C CA . SER A 1 143 ? 18.559 8.171 -49.936 1.00 49.16 143 SER A CA 1
ATOM 1125 C C . SER A 1 143 ? 19.842 7.896 -49.151 1.00 49.16 143 SER A C 1
ATOM 1127 O O . SER A 1 143 ? 20.918 7.844 -49.741 1.00 49.16 143 SER A O 1
ATOM 1129 N N . THR A 1 144 ? 19.726 7.586 -47.862 1.00 37.34 144 THR A N 1
ATOM 1130 C CA . THR A 1 144 ? 20.644 6.644 -47.207 1.00 37.34 144 THR A CA 1
ATOM 1131 C C . THR A 1 144 ? 19.853 5.673 -46.341 1.00 37.34 144 THR A C 1
ATOM 1133 O O . THR A 1 144 ? 19.186 6.051 -45.383 1.00 37.34 144 THR A O 1
ATOM 1136 N N . SER A 1 145 ? 19.941 4.386 -46.682 1.00 50.00 145 SER A N 1
ATOM 1137 C CA . SER A 1 145 ? 19.501 3.297 -45.813 1.00 50.00 145 SER A CA 1
ATOM 1138 C C . SER A 1 145 ? 20.500 3.149 -44.665 1.00 50.00 145 SER A C 1
ATOM 1140 O O . SER A 1 145 ? 21.318 2.229 -44.665 1.00 50.00 145 SER A O 1
ATOM 1142 N N . SER A 1 146 ? 20.468 4.056 -43.690 1.00 47.47 146 SER A N 1
ATOM 1143 C CA . SER A 1 146 ? 21.044 3.756 -42.386 1.00 47.47 146 SER A CA 1
ATOM 1144 C C . SER A 1 146 ? 20.097 2.798 -41.674 1.00 47.47 146 SER A C 1
ATOM 1146 O O . SER A 1 146 ? 19.018 3.184 -41.222 1.00 47.47 146 SER A O 1
ATOM 1148 N N . GLU A 1 147 ? 20.519 1.533 -41.571 1.00 49.88 147 GLU A N 1
ATOM 1149 C CA . GLU A 1 147 ? 19.999 0.633 -40.544 1.00 49.88 147 GLU A CA 1
ATOM 1150 C C . GLU A 1 147 ? 19.873 1.421 -39.242 1.00 49.88 147 GLU A C 1
ATOM 1152 O O . GLU A 1 147 ? 20.807 2.134 -38.851 1.00 49.88 147 GLU A O 1
ATOM 1157 N N . LEU A 1 148 ? 18.726 1.299 -38.572 1.00 52.75 148 LEU A N 1
ATOM 1158 C CA . LEU A 1 148 ? 18.569 1.842 -37.232 1.00 52.75 148 LEU A CA 1
ATOM 1159 C C . LEU A 1 148 ? 19.623 1.125 -36.393 1.00 52.75 148 LEU A C 1
ATOM 1161 O O . LEU A 1 148 ? 19.459 -0.052 -36.070 1.00 52.75 148 LEU A O 1
ATOM 1165 N N . ASN A 1 149 ? 20.754 1.782 -36.129 1.00 56.50 149 ASN A N 1
ATOM 1166 C CA . ASN A 1 149 ? 21.871 1.125 -35.477 1.00 56.50 149 ASN A CA 1
ATOM 1167 C C . ASN A 1 149 ? 21.542 1.058 -33.989 1.00 56.50 149 ASN A C 1
ATOM 1169 O O . ASN A 1 149 ? 21.967 1.888 -33.192 1.00 56.50 149 ASN A O 1
ATOM 1173 N N . LEU A 1 150 ? 20.703 0.077 -33.646 1.00 57.03 150 LEU A N 1
ATOM 1174 C CA . LEU A 1 150 ? 20.123 -0.134 -32.321 1.00 57.03 150 LEU A CA 1
ATOM 1175 C C . LEU A 1 150 ? 21.208 -0.281 -31.241 1.00 57.03 150 LEU A C 1
ATOM 1177 O O . LEU A 1 150 ? 20.906 -0.121 -30.065 1.00 57.03 150 LEU A O 1
ATOM 1181 N N . LYS A 1 151 ? 22.459 -0.552 -31.654 1.00 61.91 151 LYS A N 1
ATOM 1182 C CA . LYS A 1 151 ? 23.644 -0.660 -30.804 1.00 61.91 151 LYS A CA 1
ATOM 1183 C C . LYS A 1 151 ? 24.227 0.690 -30.359 1.00 61.91 151 LYS A C 1
ATOM 1185 O O . LYS A 1 151 ? 25.070 0.682 -29.471 1.00 61.91 151 LYS A O 1
ATOM 1190 N N . ASP A 1 152 ? 23.812 1.821 -30.937 1.00 78.06 152 ASP A N 1
ATOM 1191 C CA . ASP A 1 152 ? 24.285 3.158 -30.544 1.00 78.06 152 ASP A CA 1
ATOM 1192 C C . ASP A 1 152 ? 23.632 3.606 -29.216 1.00 78.06 152 ASP A C 1
ATOM 1194 O O . ASP A 1 152 ? 22.426 3.891 -29.197 1.00 78.06 152 ASP A O 1
ATOM 1198 N N . PRO A 1 153 ? 24.397 3.739 -28.109 1.00 79.38 153 PRO A N 1
ATOM 1199 C CA . PRO A 1 153 ? 23.849 4.148 -26.814 1.00 79.38 153 PRO A CA 1
ATOM 1200 C C . PRO A 1 153 ? 23.191 5.535 -26.854 1.00 79.38 153 PRO A C 1
ATOM 1202 O O . PRO A 1 153 ? 22.236 5.803 -26.131 1.00 79.38 153 PRO A O 1
ATOM 1205 N N . ASN A 1 154 ? 23.642 6.424 -27.743 1.00 83.88 154 ASN A N 1
ATOM 1206 C CA . ASN A 1 154 ? 23.082 7.770 -27.882 1.00 83.88 154 ASN A CA 1
ATOM 1207 C C . ASN A 1 154 ? 21.702 7.773 -28.558 1.00 83.88 154 ASN A C 1
ATOM 1209 O O . ASN A 1 154 ? 21.040 8.810 -28.589 1.00 83.88 154 ASN A O 1
ATOM 1213 N N . LYS A 1 155 ? 21.277 6.633 -29.119 1.00 86.81 155 LYS A N 1
ATOM 1214 C CA . LYS A 1 155 ? 20.006 6.459 -29.836 1.00 86.81 155 LYS A CA 1
ATOM 1215 C C . LYS A 1 155 ? 19.084 5.445 -29.177 1.00 86.81 155 LYS A C 1
ATOM 1217 O O . LYS A 1 155 ? 17.872 5.557 -29.353 1.00 86.81 155 LYS A O 1
ATOM 1222 N N . TYR A 1 156 ? 19.615 4.468 -28.440 1.00 90.81 156 TYR A N 1
ATOM 1223 C CA . TYR A 1 156 ? 18.801 3.439 -27.802 1.00 90.81 156 TYR A CA 1
ATOM 1224 C C . TYR A 1 156 ? 19.427 2.869 -26.526 1.00 90.81 156 TYR A C 1
ATOM 1226 O O . TYR A 1 156 ? 20.596 2.494 -26.478 1.00 90.81 156 TYR A O 1
ATOM 1234 N N . CYS A 1 157 ? 18.602 2.719 -25.493 1.00 93.56 157 CYS A N 1
ATOM 1235 C CA . CYS A 1 157 ? 18.943 2.003 -24.276 1.00 93.56 157 CYS A CA 1
ATOM 1236 C C . CYS A 1 157 ? 18.269 0.626 -24.261 1.00 93.56 157 CYS A C 1
ATOM 1238 O O . CYS A 1 157 ? 17.067 0.531 -24.009 1.00 93.56 157 CYS A O 1
ATOM 1240 N N . TYR A 1 158 ? 19.046 -0.447 -24.433 1.00 90.81 158 TYR A N 1
ATOM 1241 C CA . TYR A 1 158 ? 18.547 -1.826 -24.331 1.00 90.81 158 TYR A CA 1
ATOM 1242 C C . TYR A 1 158 ? 17.992 -2.169 -22.952 1.00 90.81 158 TYR A C 1
ATOM 1244 O O . TYR A 1 158 ? 16.906 -2.738 -22.862 1.00 90.81 158 TYR A O 1
ATOM 1252 N N . LEU A 1 159 ? 18.694 -1.784 -21.877 1.00 91.75 159 LEU A N 1
ATOM 1253 C CA . LEU A 1 159 ? 18.254 -2.077 -20.511 1.00 91.75 159 LEU A CA 1
ATOM 1254 C C . LEU A 1 159 ? 16.852 -1.525 -20.251 1.00 91.75 159 LEU A C 1
ATOM 1256 O O . LEU A 1 159 ? 16.051 -2.190 -19.604 1.00 91.75 159 LEU A O 1
ATOM 1260 N N . CYS A 1 160 ? 16.519 -0.337 -20.754 1.00 92.56 160 CYS A N 1
ATOM 1261 C CA . CYS A 1 160 ? 15.217 0.294 -20.529 1.00 92.56 160 CYS A CA 1
ATOM 1262 C C . CYS A 1 160 ? 14.236 0.186 -21.705 1.00 92.56 160 CYS A C 1
ATOM 1264 O O . CYS A 1 160 ? 13.097 0.608 -21.528 1.00 92.56 160 CYS A O 1
ATOM 1266 N N . THR A 1 161 ? 14.663 -0.354 -22.850 1.00 93.38 161 THR A N 1
ATOM 1267 C CA . THR A 1 161 ? 13.945 -0.354 -24.138 1.00 93.38 161 THR A CA 1
ATOM 1268 C C . THR A 1 161 ? 13.397 1.027 -24.521 1.00 93.38 161 THR A C 1
ATOM 1270 O O . THR A 1 161 ? 12.203 1.188 -24.763 1.00 93.38 161 THR A O 1
ATOM 1273 N N . VAL A 1 162 ? 14.268 2.044 -24.517 1.00 91.62 162 VAL A N 1
ATOM 1274 C CA . VAL A 1 162 ? 13.921 3.447 -24.827 1.00 91.62 162 VAL A CA 1
ATOM 1275 C C . VAL A 1 162 ? 14.809 3.966 -25.952 1.00 91.62 162 VAL A C 1
ATOM 1277 O O . VAL A 1 162 ? 16.029 3.852 -25.854 1.00 91.62 162 VAL A O 1
ATOM 1280 N N . SER A 1 163 ? 14.212 4.564 -26.983 1.00 91.69 163 SER A N 1
ATOM 1281 C CA . SER A 1 163 ? 14.923 5.321 -28.019 1.00 91.69 163 SER A CA 1
ATOM 1282 C C . SER A 1 163 ? 15.055 6.803 -27.659 1.00 91.69 163 SER A C 1
ATOM 1284 O O . SER A 1 163 ? 14.208 7.373 -26.969 1.00 91.69 163 SER A O 1
ATOM 1286 N N . PHE A 1 164 ? 16.123 7.436 -28.142 1.00 92.44 164 PHE A N 1
ATOM 1287 C CA . PHE A 1 164 ? 16.427 8.847 -27.911 1.00 92.44 164 PHE A CA 1
ATOM 1288 C C . PHE A 1 164 ? 16.533 9.600 -29.235 1.00 92.44 164 PHE A C 1
ATOM 1290 O O . PHE A 1 164 ? 17.079 9.095 -30.215 1.00 92.44 164 PHE A O 1
ATOM 1297 N N . THR A 1 165 ? 16.021 10.828 -29.248 1.00 88.19 165 THR A N 1
ATOM 1298 C CA . THR A 1 165 ? 16.089 11.735 -30.400 1.00 88.19 165 THR A CA 1
ATOM 1299 C C . THR A 1 165 ? 17.404 12.512 -30.468 1.00 88.19 165 THR A C 1
ATOM 1301 O O . THR A 1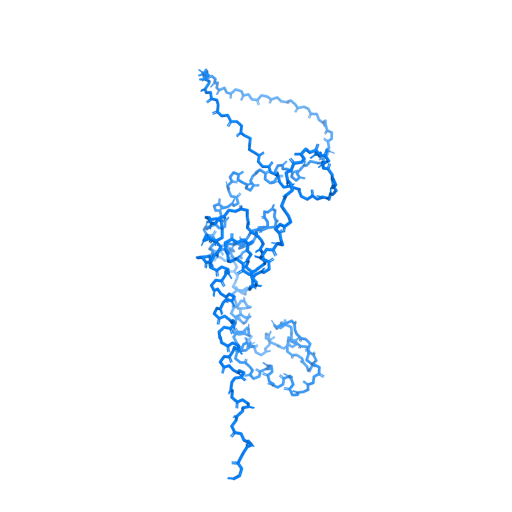 165 ? 17.801 12.918 -31.556 1.00 88.19 165 THR A O 1
ATOM 1304 N N . ASP A 1 166 ? 18.086 12.698 -29.333 1.00 88.12 166 ASP A N 1
ATOM 1305 C CA . ASP A 1 166 ? 19.326 13.470 -29.207 1.00 88.12 166 ASP A CA 1
ATOM 1306 C C . ASP A 1 166 ? 20.254 12.892 -28.106 1.00 88.12 166 ASP A C 1
ATOM 1308 O O . ASP A 1 166 ? 19.744 12.460 -27.060 1.00 88.12 166 ASP A O 1
ATOM 1312 N N . PRO A 1 167 ? 21.597 12.915 -28.278 1.00 89.25 167 PRO A N 1
ATOM 1313 C CA . PRO A 1 167 ? 22.552 12.390 -27.297 1.00 89.25 167 PRO A CA 1
ATOM 1314 C C . PRO A 1 167 ? 22.442 12.990 -25.888 1.00 89.25 167 PRO A C 1
ATOM 1316 O O . PRO A 1 167 ? 22.674 12.277 -24.912 1.00 89.25 167 PRO A O 1
ATOM 1319 N N . MET A 1 168 ? 22.043 14.257 -25.731 1.00 91.06 168 MET A N 1
ATOM 1320 C CA . MET A 1 168 ? 21.857 14.859 -24.401 1.00 91.06 168 MET A CA 1
ATOM 1321 C C . MET A 1 168 ? 20.688 14.221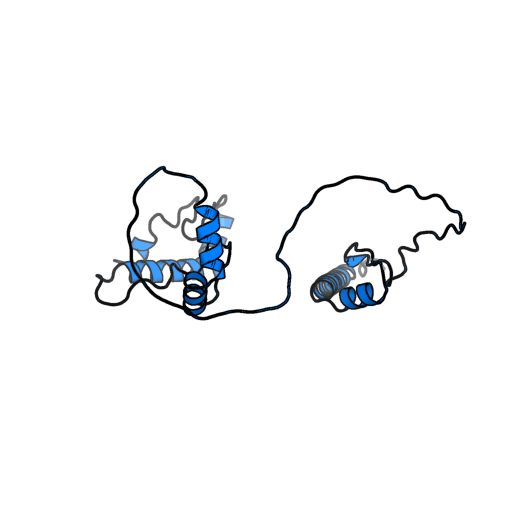 -23.644 1.00 91.06 168 MET A C 1
ATOM 1323 O O . MET A 1 168 ? 20.740 14.071 -22.420 1.00 91.06 168 MET A O 1
ATOM 1327 N N . THR A 1 169 ? 19.654 13.784 -24.367 1.00 90.19 169 THR A N 1
ATOM 1328 C CA . THR A 1 169 ? 18.508 13.073 -23.783 1.00 90.19 169 THR A CA 1
ATOM 1329 C C . THR A 1 169 ? 18.906 11.652 -23.376 1.00 90.19 169 THR A C 1
ATOM 1331 O O . THR A 1 169 ? 18.522 11.192 -22.298 1.00 90.19 169 THR A O 1
ATOM 1334 N N . ALA A 1 170 ? 19.743 10.989 -24.181 1.00 93.75 170 ALA A N 1
ATOM 1335 C CA . ALA A 1 170 ? 20.351 9.707 -23.828 1.00 93.75 170 ALA A CA 1
ATOM 1336 C C . ALA A 1 170 ? 21.231 9.833 -22.569 1.00 93.75 170 ALA A C 1
ATOM 1338 O O . ALA A 1 170 ? 21.047 9.098 -21.599 1.00 93.75 170 ALA A O 1
ATOM 1339 N N . LEU A 1 171 ? 22.124 10.827 -22.515 1.00 92.88 171 LEU A N 1
ATOM 1340 C CA . LEU A 1 171 ? 22.995 11.071 -21.361 1.00 92.88 171 LEU A CA 1
ATOM 1341 C C . LEU A 1 171 ? 22.193 11.355 -20.080 1.00 92.88 171 LEU A C 1
ATOM 1343 O O . LEU A 1 171 ? 22.510 10.814 -19.015 1.00 92.88 171 LEU A O 1
ATOM 1347 N N . GLN A 1 172 ? 21.121 12.148 -20.174 1.00 94.50 172 GLN A N 1
ATOM 1348 C CA . GLN A 1 172 ? 20.216 12.401 -19.052 1.00 94.50 172 GLN A CA 1
ATOM 1349 C C . GLN A 1 172 ? 19.485 11.125 -18.594 1.00 94.50 172 GLN A C 1
ATOM 1351 O O . GLN A 1 172 ? 19.234 10.971 -17.394 1.00 94.50 172 GLN A O 1
ATOM 1356 N N . HIS A 1 173 ? 19.172 10.205 -19.512 1.00 96.12 173 HIS A N 1
ATOM 1357 C CA . HIS A 1 173 ? 18.598 8.899 -19.191 1.00 96.12 173 HIS A CA 1
ATOM 1358 C C . HIS A 1 173 ? 19.585 8.002 -18.431 1.00 96.12 173 HIS A C 1
ATOM 1360 O O . HIS A 1 173 ? 19.224 7.506 -17.362 1.00 96.12 173 HIS A O 1
ATOM 1366 N N . TYR A 1 174 ? 20.815 7.820 -18.930 1.00 95.19 174 TYR A N 1
ATOM 1367 C CA . TYR A 1 174 ? 21.822 6.955 -18.290 1.00 95.19 174 TYR A CA 1
ATOM 1368 C C . TYR A 1 174 ? 22.189 7.432 -16.876 1.00 95.19 174 TYR A C 1
ATOM 1370 O O . TYR A 1 174 ? 22.270 6.631 -15.946 1.00 95.19 174 TYR A O 1
ATOM 1378 N N . ASN A 1 175 ? 22.291 8.749 -16.675 1.00 95.25 175 ASN A N 1
ATOM 1379 C CA . ASN A 1 175 ? 22.504 9.354 -15.353 1.00 95.25 175 ASN A CA 1
ATOM 1380 C C . ASN A 1 175 ? 21.232 9.389 -14.472 1.00 95.25 175 ASN A C 1
ATOM 1382 O O . ASN A 1 175 ? 21.247 9.907 -13.354 1.00 95.25 175 ASN A O 1
ATOM 1386 N N . GLY A 1 176 ? 20.103 8.869 -14.959 1.00 95.25 176 GLY A N 1
ATOM 1387 C CA . GLY A 1 176 ? 18.826 8.882 -14.257 1.00 95.25 176 GLY A CA 1
ATOM 1388 C C . GLY A 1 176 ? 18.690 7.754 -13.231 1.00 95.25 176 GLY A C 1
ATOM 1389 O O . GLY A 1 176 ? 18.925 6.584 -13.529 1.00 95.25 176 GLY A O 1
ATOM 1390 N N . ARG A 1 177 ? 18.153 8.073 -12.042 1.00 95.06 177 ARG A N 1
ATOM 1391 C CA . ARG A 1 177 ? 17.881 7.104 -10.951 1.00 95.06 177 ARG A CA 1
ATOM 1392 C C . ARG A 1 177 ? 17.108 5.849 -11.392 1.00 95.06 177 ARG A C 1
ATOM 1394 O O . ARG A 1 177 ? 17.280 4.783 -10.808 1.00 95.06 177 ARG A O 1
ATOM 1401 N N . LYS A 1 178 ? 16.231 5.970 -12.401 1.00 94.62 178 LYS A N 1
ATOM 1402 C CA . LYS A 1 178 ? 15.477 4.839 -12.975 1.00 94.62 178 LYS A CA 1
ATOM 1403 C C . LYS A 1 178 ? 16.390 3.866 -13.729 1.00 94.62 178 LYS A C 1
ATOM 1405 O O . LYS A 1 178 ? 16.231 2.660 -13.560 1.00 94.62 178 LYS A O 1
ATOM 1410 N N . HIS A 1 179 ? 17.325 4.389 -14.525 1.00 96.88 179 HIS A N 1
ATOM 1411 C CA . HIS A 1 179 ? 18.295 3.594 -15.272 1.00 96.88 179 HIS A CA 1
ATOM 1412 C C . HIS A 1 179 ? 19.273 2.915 -14.310 1.00 96.88 179 HIS A C 1
ATOM 1414 O O . HIS A 1 179 ? 19.334 1.691 -14.281 1.00 96.88 179 HIS A O 1
ATOM 1420 N N . GLN A 1 180 ? 19.912 3.692 -13.428 1.00 96.19 180 GLN A N 1
ATOM 1421 C CA . GLN A 1 180 ? 20.861 3.199 -12.418 1.00 96.19 180 GLN A CA 1
ATOM 1422 C C . GLN A 1 180 ? 20.291 2.045 -11.578 1.00 96.19 180 GLN A C 1
ATOM 1424 O O . GLN A 1 180 ? 20.945 1.024 -11.400 1.00 96.19 180 GLN A O 1
ATOM 1429 N N . LYS A 1 181 ? 19.034 2.146 -11.114 1.00 95.56 181 LYS A N 1
ATOM 1430 C CA . LYS A 1 181 ? 18.387 1.053 -10.365 1.00 95.56 181 LYS A CA 1
ATOM 1431 C C . LYS A 1 181 ? 18.162 -0.208 -11.212 1.00 95.56 181 LYS A C 1
ATOM 1433 O O . LYS A 1 181 ? 18.171 -1.309 -10.664 1.00 95.56 181 LYS A O 1
ATOM 1438 N N . LYS A 1 182 ? 17.910 -0.070 -12.520 1.00 93.94 182 LYS A N 1
ATOM 1439 C CA . LYS A 1 182 ? 17.739 -1.219 -13.422 1.00 93.94 182 LYS A CA 1
ATOM 1440 C C . LYS A 1 182 ? 19.087 -1.853 -13.774 1.00 93.94 182 LYS A C 1
ATOM 1442 O O . LYS A 1 182 ? 19.167 -3.074 -13.768 1.00 93.94 182 LYS A O 1
ATOM 1447 N N . GLN A 1 183 ? 20.120 -1.039 -13.983 1.00 94.62 183 GLN A N 1
ATOM 1448 C CA . GLN A 1 183 ? 21.501 -1.477 -14.182 1.00 94.62 183 GLN A CA 1
ATOM 1449 C C . GLN A 1 183 ? 22.029 -2.242 -12.958 1.00 94.62 183 GLN A C 1
ATOM 1451 O O . GLN A 1 183 ? 22.367 -3.409 -13.099 1.00 94.62 183 GLN A O 1
ATOM 1456 N N . ALA A 1 184 ? 21.963 -1.665 -11.754 1.00 94.62 184 ALA A N 1
ATOM 1457 C CA . ALA A 1 184 ? 22.418 -2.330 -10.526 1.00 94.62 184 ALA A CA 1
ATOM 1458 C C . ALA A 1 184 ? 21.677 -3.652 -10.245 1.00 94.62 184 ALA A C 1
ATOM 1460 O O . ALA A 1 184 ? 22.243 -4.594 -9.702 1.00 94.62 184 ALA A O 1
ATOM 1461 N N . ARG A 1 185 ? 20.397 -3.758 -10.638 1.00 93.38 185 ARG A N 1
ATOM 1462 C CA . ARG A 1 185 ? 19.674 -5.038 -10.584 1.00 93.38 185 ARG A CA 1
ATOM 1463 C C . ARG A 1 185 ? 20.197 -6.041 -11.617 1.00 93.38 185 ARG A C 1
ATOM 1465 O O . ARG A 1 185 ? 20.192 -7.226 -11.320 1.00 93.38 185 ARG A O 1
ATOM 1472 N N . GLN A 1 186 ? 20.568 -5.592 -12.814 1.00 90.19 186 GLN A N 1
ATOM 1473 C CA . GLN A 1 186 ? 21.122 -6.460 -13.853 1.00 90.19 186 GLN A CA 1
ATOM 1474 C C . GLN A 1 186 ? 22.512 -6.973 -13.464 1.00 90.19 186 GLN A C 1
ATOM 1476 O O . GLN A 1 186 ? 22.773 -8.152 -13.648 1.00 90.19 186 GLN A O 1
ATOM 1481 N N . GLU A 1 187 ? 23.353 -6.122 -12.875 1.00 90.44 187 GLU A N 1
ATOM 1482 C CA . GLU A 1 187 ? 24.678 -6.487 -12.352 1.00 90.44 187 GLU A CA 1
ATOM 1483 C C . GLU A 1 187 ? 24.557 -7.608 -11.305 1.00 90.44 187 GLU A C 1
ATOM 1485 O O . GLU A 1 187 ? 25.086 -8.693 -11.528 1.00 90.44 187 GLU A O 1
ATOM 1490 N N . LEU A 1 188 ? 23.716 -7.426 -10.276 1.00 89.56 188 LEU A N 1
ATOM 1491 C CA . LEU A 1 188 ? 23.431 -8.463 -9.268 1.00 89.56 188 LEU A CA 1
ATOM 1492 C C . LEU A 1 188 ? 22.839 -9.764 -9.847 1.00 89.56 188 LEU A C 1
ATOM 1494 O O . LEU A 1 188 ? 22.990 -10.827 -9.254 1.00 89.56 188 LEU A O 1
ATOM 1498 N N . LEU A 1 189 ? 22.099 -9.689 -10.960 1.00 84.88 189 LEU A N 1
ATOM 1499 C CA . LEU A 1 189 ? 21.541 -10.872 -11.628 1.00 84.88 189 LEU A CA 1
ATOM 1500 C C . LEU A 1 189 ? 22.587 -11.619 -12.458 1.00 84.88 189 LEU A C 1
ATOM 1502 O O . LEU A 1 189 ? 22.463 -12.829 -12.601 1.00 84.88 189 LEU A O 1
ATOM 1506 N N . ASN A 1 190 ? 23.580 -10.910 -12.997 1.00 83.12 190 ASN A N 1
ATOM 1507 C CA . ASN A 1 190 ? 24.696 -11.523 -13.704 1.00 83.12 190 ASN A CA 1
ATOM 1508 C C . ASN A 1 190 ? 25.627 -12.224 -12.700 1.00 83.12 190 ASN A C 1
ATOM 1510 O O . ASN A 1 190 ? 25.916 -13.397 -12.887 1.00 83.12 190 ASN A O 1
ATOM 1514 N N . GLU A 1 191 ? 25.980 -11.565 -11.586 1.00 82.31 191 GLU A N 1
ATOM 1515 C CA . GLU A 1 191 ? 26.825 -12.150 -10.524 1.00 82.31 191 GLU A CA 1
ATOM 1516 C C . GLU A 1 191 ? 26.257 -13.460 -9.944 1.00 82.31 191 GLU A C 1
ATOM 1518 O O . GLU A 1 191 ? 27.014 -14.339 -9.552 1.00 82.31 191 GLU A O 1
ATOM 1523 N N . LEU A 1 192 ? 24.928 -13.614 -9.908 1.00 73.12 192 LEU A N 1
ATOM 1524 C CA . LEU A 1 192 ? 24.247 -14.840 -9.465 1.00 73.12 192 LEU A CA 1
ATOM 1525 C C . LEU A 1 192 ? 24.128 -15.926 -10.553 1.00 73.12 192 LEU A C 1
ATOM 1527 O O . LEU A 1 192 ? 23.622 -17.007 -10.260 1.00 73.12 192 LEU A O 1
ATOM 1531 N N . GLY A 1 193 ? 24.520 -15.636 -11.796 1.00 59.38 193 GLY A N 1
ATOM 1532 C CA . GLY A 1 193 ? 24.459 -16.559 -12.935 1.00 59.38 193 GLY A CA 1
ATOM 1533 C C .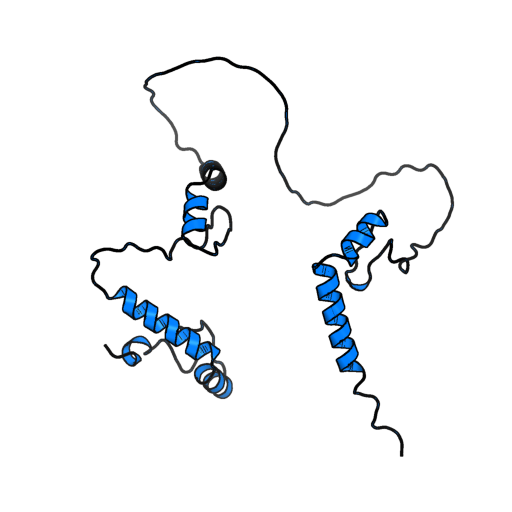 GLY A 1 193 ? 25.796 -17.209 -13.305 1.00 59.38 193 GLY A C 1
ATOM 1534 O O . GLY A 1 193 ? 25.795 -18.168 -14.071 1.00 59.38 193 GLY A O 1
ATOM 1535 N N . ASP A 1 194 ? 26.916 -16.716 -12.769 1.00 56.41 194 ASP A N 1
ATOM 1536 C CA . ASP A 1 194 ? 28.268 -17.220 -13.061 1.00 56.41 194 ASP A CA 1
ATOM 1537 C C . ASP A 1 194 ? 28.719 -18.380 -12.129 1.00 56.41 194 ASP A C 1
ATOM 1539 O O . ASP A 1 194 ? 29.772 -18.973 -12.353 1.00 56.41 194 ASP A O 1
ATOM 1543 N N . ASP A 1 195 ? 27.924 -18.755 -11.114 1.00 50.97 195 ASP A N 1
ATOM 1544 C CA . ASP A 1 195 ? 28.232 -19.844 -10.155 1.00 50.97 195 ASP A CA 1
ATOM 1545 C C . ASP A 1 195 ? 27.939 -21.270 -10.702 1.00 50.97 195 ASP A C 1
ATOM 1547 O O . ASP A 1 195 ? 28.331 -22.263 -10.094 1.00 50.97 195 ASP A O 1
ATOM 1551 N N . GLU A 1 196 ? 27.276 -21.410 -11.860 1.00 50.06 196 GLU A N 1
ATOM 1552 C CA . GLU A 1 196 ? 26.835 -22.705 -12.434 1.00 50.06 196 GLU A CA 1
ATOM 1553 C C . GLU A 1 196 ? 27.810 -23.322 -13.476 1.00 50.06 196 GLU A C 1
ATOM 1555 O O . GLU A 1 196 ? 27.389 -24.091 -14.339 1.00 50.06 196 GLU A O 1
ATOM 1560 N N . GLN A 1 197 ? 29.117 -23.008 -13.436 1.00 49.09 197 GLN A N 1
ATOM 1561 C CA . GLN A 1 197 ? 30.131 -23.620 -14.333 1.00 49.09 197 GLN A CA 1
ATOM 1562 C C . GLN A 1 197 ? 31.463 -24.007 -13.652 1.00 49.09 197 GLN A C 1
ATOM 1564 O O . GLN A 1 197 ? 32.539 -23.799 -14.215 1.00 49.09 197 GLN A O 1
ATOM 1569 N N . LEU A 1 198 ? 31.413 -24.615 -12.460 1.00 49.88 198 LEU A N 1
ATOM 1570 C CA . LEU A 1 198 ? 32.586 -25.233 -11.812 1.00 49.88 198 LEU A CA 1
ATOM 1571 C C . LEU A 1 198 ? 32.336 -26.662 -11.272 1.00 49.88 198 LEU A C 1
ATOM 1573 O O . LEU A 1 198 ? 32.891 -27.026 -10.236 1.00 49.88 198 LEU A O 1
ATOM 1577 N N . ASP A 1 199 ? 31.572 -27.503 -11.985 1.00 44.19 199 ASP A N 1
ATOM 1578 C CA . ASP A 1 199 ? 31.534 -28.958 -11.718 1.00 44.19 199 ASP A CA 1
ATOM 1579 C C . ASP A 1 199 ? 31.477 -29.895 -12.951 1.00 44.19 199 ASP A C 1
ATOM 1581 O O . ASP A 1 199 ? 30.899 -30.972 -12.885 1.00 44.19 199 ASP A O 1
ATOM 1585 N N . ASP A 1 200 ? 32.177 -29.580 -14.052 1.00 48.03 200 ASP A N 1
ATOM 1586 C CA . ASP A 1 200 ? 32.494 -30.605 -15.075 1.00 48.03 200 ASP A CA 1
ATOM 1587 C C . ASP A 1 200 ? 33.953 -30.531 -15.563 1.00 48.03 200 ASP A C 1
ATOM 1589 O O . ASP A 1 200 ? 34.274 -29.906 -16.575 1.00 48.03 200 ASP A O 1
ATOM 1593 N N . SER A 1 201 ? 34.861 -31.152 -14.796 1.00 52.81 201 SER A N 1
ATOM 1594 C CA . SER A 1 201 ? 36.135 -31.722 -15.276 1.00 52.81 201 SER A CA 1
ATOM 1595 C C . SER A 1 201 ? 36.870 -32.505 -14.174 1.00 52.81 201 SER A C 1
ATOM 1597 O O . SER A 1 201 ? 37.562 -31.905 -13.357 1.00 52.81 201 SER A O 1
ATOM 1599 N N . LEU A 1 202 ? 36.758 -33.840 -14.262 1.00 40.34 202 LEU A N 1
ATOM 1600 C CA . LEU A 1 202 ? 37.759 -34.878 -13.914 1.00 40.34 202 LEU A CA 1
ATOM 1601 C C . LEU A 1 202 ? 38.422 -34.864 -12.517 1.00 40.34 202 LEU A C 1
ATOM 1603 O O . LEU A 1 202 ? 39.471 -34.204 -12.354 1.00 40.34 202 LEU A O 1
#

pLDDT: mean 71.61, std 24.43, range [28.95, 97.12]